Protein AF-A0A930YZI0-F1 (afdb_monomer_lite)

Sequence (355 aa):
MADLTPTARTCATRAIKEAKHRALHPGVEPPRAGAQAAAPLFSGTVHLVRLTFDTPSGPVGVDAADHAVALQFLQLAAPPITAYATQYGPNSIAIDPAVGVDTVTPPGGTTYSDADLAGWVDQYAQAHAIPAGDAVSVLNPPSGVENTDAPASQGVLGYHNVSPGGVMYTFVNAMGSGFTLDDAADVYAFALAHETEEMTVDPQANLSNPEVSDPCSGNCGVSYRDYFDASGNYINSGSAFPPGYPYAFFVSGFVTPAQANACPAPAAACAYPPPGTPGPGPAPPPNPTACLQEIGTGVEEFLAGNTTQGIVDVENGIYCLLDSLGISVARFALHAVKDDLEKLKADLDAELHKV

Foldseek 3Di:
DPPPPCPFQFACLVVVLQVVCCVVPPPDGADQAALAFPDDFAAAEEAEEWEWEQAPVGTDTADPVQSLLVLVLCQLLQVLLCLQLVLRHHFHYHYDSDYHYDYDYAPVRQEHEPLRVLVVQLVSCVVVVPDQRYAYEYEGELDRHAHPHQGVVNSHAWYWAAHPNRHTYIYGYQNDHDDAQARLVVGTQASSLQRVSQCRQVVHSNSSHFSFQQLADHPLSAWKKFFAAPVSATDKIDRDGPDPDDGRHIHTFGFRSVCSSPRNGDPVRRIDGRPPHPHPPLDQQQDLVVLVVLLVVLVVCCVVVVVVSSVVSNVSSVCSNCSSVVHDVVNVVVVVVVVVVVVVVVVVVVVVVVD

Radius of gyration: 23.53 Å; chains: 1; bounding box: 69×42×68 Å

Secondary structure (DSSP, 8-state):
---------B--HHHHHHHHHHHHSTT-PPPP--SS--SPPPEEEEEEEEEEEEETTEEE---HHHHHHHHHHHHHHHHHHHHHHTTTS--EEEE-SS-EEEEE--TTSSEE-HHHHHHHHHHHHHHTTPPBTBEEEEEEPSSS-EETTS-GGGTB-EEEEE-TTS-EEEEEE--SSS--TT-TT-SSHHHHHHHHHHHHH-TT-SSSS--SSTTTBSTTS-B-EEEE-TTS-EEEEESSSS-SS--SEEEEPPPPGGGTT-SSPPGGGTS-PPTTS---SS-PPPPHHHHHHHHHHHHHHHHTT-HHHHHHHHHHHHHHHHHHTT--HHHHHHHHHHHHHHHHHHHHHHHHTT-

pLDDT: mean 86.08, std 15.63, range [30.77, 98.88]

Structure (mmCIF, N/CA/C/O backbone):
data_AF-A0A930YZI0-F1
#
_entry.id   AF-A0A930YZI0-F1
#
loop_
_atom_site.group_PDB
_atom_site.id
_atom_site.type_symbol
_atom_site.label_atom_id
_atom_site.label_alt_id
_atom_site.label_comp_id
_atom_site.label_asym_id
_atom_site.label_entity_id
_atom_site.label_seq_id
_atom_site.pdbx_PDB_ins_code
_atom_site.Cartn_x
_atom_site.Cartn_y
_atom_site.Cartn_z
_atom_site.occupancy
_atom_site.B_iso_or_equiv
_atom_site.auth_seq_id
_atom_site.auth_comp_id
_atom_site.auth_asym_id
_atom_site.auth_atom_id
_atom_site.pdbx_PDB_model_num
ATOM 1 N N . MET A 1 1 ? -21.365 13.946 -5.469 1.00 41.84 1 MET A N 1
ATOM 2 C CA . MET A 1 1 ? -19.932 13.609 -5.503 1.00 41.84 1 MET A CA 1
ATOM 3 C C . MET A 1 1 ? -19.222 14.891 -5.870 1.00 41.84 1 MET A C 1
ATOM 5 O O . MET A 1 1 ? -19.542 15.439 -6.917 1.00 41.84 1 MET A O 1
ATOM 9 N N . ALA A 1 2 ? -18.443 15.463 -4.953 1.00 30.77 2 ALA A N 1
ATOM 10 C CA . ALA A 1 2 ? -17.683 16.664 -5.267 1.00 30.77 2 ALA A CA 1
ATOM 11 C C . ALA A 1 2 ? -16.648 16.290 -6.330 1.00 30.77 2 ALA A C 1
ATOM 13 O O . ALA A 1 2 ? -15.924 15.313 -6.157 1.00 30.77 2 ALA A O 1
ATOM 14 N N . ASP A 1 3 ? -16.655 17.030 -7.432 1.00 32.19 3 ASP A N 1
ATOM 15 C CA . ASP A 1 3 ? -15.629 16.987 -8.465 1.00 32.19 3 ASP A CA 1
ATOM 16 C C . ASP A 1 3 ? -14.344 17.537 -7.836 1.00 32.19 3 ASP A C 1
ATOM 18 O O . ASP A 1 3 ? -14.104 18.746 -7.796 1.00 32.19 3 ASP A O 1
ATOM 22 N N . LEU A 1 4 ? -13.594 16.646 -7.184 1.00 35.69 4 LEU A N 1
ATOM 23 C CA . LEU A 1 4 ? -12.240 16.926 -6.750 1.00 35.69 4 LEU A CA 1
ATOM 24 C C . LEU A 1 4 ? -11.425 17.027 -8.037 1.00 35.69 4 LEU A C 1
ATOM 26 O O . LEU A 1 4 ? -11.000 16.015 -8.592 1.00 35.69 4 LEU A O 1
ATOM 30 N N . THR A 1 5 ? -11.202 18.256 -8.509 1.00 36.16 5 THR A N 1
ATOM 31 C CA . THR A 1 5 ? -10.036 18.566 -9.345 1.00 36.16 5 THR A CA 1
ATOM 32 C C . THR A 1 5 ? -8.851 17.768 -8.805 1.00 36.16 5 THR A C 1
ATOM 34 O O . THR A 1 5 ? -8.684 17.793 -7.583 1.00 36.16 5 THR A O 1
ATOM 37 N N . PRO A 1 6 ? -8.064 17.062 -9.637 1.00 40.72 6 PRO A N 1
ATOM 38 C CA . PRO A 1 6 ? -7.030 16.148 -9.170 1.00 40.72 6 PRO A CA 1
ATOM 39 C C . PRO A 1 6 ? -5.908 16.936 -8.486 1.00 40.72 6 PRO A C 1
ATOM 41 O O . PRO A 1 6 ? -4.865 17.224 -9.065 1.00 40.72 6 PRO A O 1
ATOM 44 N N . THR A 1 7 ? -6.120 17.316 -7.228 1.00 47.03 7 THR A N 1
ATOM 45 C CA . THR A 1 7 ? -5.042 17.470 -6.266 1.00 47.03 7 THR A CA 1
ATOM 46 C C . THR A 1 7 ? -4.302 16.148 -6.281 1.00 47.03 7 THR A C 1
ATOM 48 O O . THR A 1 7 ? -4.937 15.098 -6.154 1.00 47.03 7 THR A O 1
ATOM 51 N N . ALA A 1 8 ? -2.994 16.210 -6.531 1.00 59.75 8 ALA A N 1
ATOM 52 C CA . ALA A 1 8 ? -2.133 15.041 -6.587 1.00 59.75 8 ALA A CA 1
ATOM 53 C C . ALA A 1 8 ? -2.427 14.157 -5.371 1.00 59.75 8 ALA A C 1
ATOM 55 O O . ALA A 1 8 ? -2.264 14.593 -4.234 1.00 59.75 8 ALA A O 1
ATOM 56 N N . ARG A 1 9 ? -2.952 12.954 -5.618 1.00 69.81 9 ARG A N 1
ATOM 57 C CA . ARG A 1 9 ? -3.129 11.953 -4.571 1.00 69.81 9 ARG A CA 1
ATOM 58 C C . ARG A 1 9 ? -1.727 11.492 -4.176 1.00 69.81 9 ARG A C 1
ATOM 60 O O . ARG A 1 9 ? -0.960 11.073 -5.041 1.00 69.81 9 ARG A O 1
ATOM 67 N N . THR A 1 10 ? -1.385 11.619 -2.904 1.00 77.44 10 THR A N 1
ATOM 68 C CA . THR A 1 10 ? -0.035 11.370 -2.382 1.00 77.44 10 THR A CA 1
ATOM 69 C C . THR A 1 10 ? -0.108 10.467 -1.165 1.00 77.44 10 THR A C 1
ATOM 71 O O . THR A 1 10 ? -1.011 10.601 -0.341 1.00 77.44 10 THR A O 1
ATOM 74 N N . CYS A 1 11 ? 0.853 9.571 -1.018 1.00 78.88 11 CYS A N 1
ATOM 75 C CA . CYS A 1 11 ? 1.043 8.805 0.206 1.00 78.88 11 CYS A CA 1
ATOM 76 C C . CYS A 1 11 ? 1.885 9.637 1.180 1.00 78.88 11 CYS A C 1
ATOM 78 O O . CYS A 1 11 ? 2.929 10.156 0.820 1.00 78.88 11 CYS A O 1
ATOM 80 N N . ALA A 1 12 ? 1.455 9.856 2.418 1.00 77.81 12 ALA A N 1
ATOM 81 C CA . ALA A 1 12 ? 2.115 10.838 3.287 1.00 77.81 12 ALA A CA 1
ATOM 82 C C . ALA A 1 12 ? 3.361 10.304 4.007 1.00 77.81 12 ALA A C 1
ATOM 84 O O . ALA A 1 12 ? 3.973 11.065 4.761 1.00 77.81 12 ALA A O 1
ATOM 85 N N . THR A 1 13 ? 3.758 9.047 3.780 1.00 73.69 13 THR A N 1
ATOM 86 C CA . THR A 1 13 ? 4.864 8.383 4.485 1.00 73.69 13 THR A CA 1
ATOM 87 C C . THR A 1 13 ? 6.093 9.269 4.598 1.00 73.69 13 THR A C 1
ATOM 89 O O . THR A 1 13 ? 6.498 9.621 5.708 1.00 73.69 13 THR A O 1
ATOM 92 N N . ARG A 1 14 ? 6.658 9.707 3.472 1.00 73.19 14 ARG A N 1
ATOM 93 C CA . ARG A 1 14 ? 7.866 10.528 3.482 1.00 73.19 14 ARG A CA 1
ATOM 94 C C . ARG A 1 14 ? 7.684 11.830 4.262 1.00 73.19 14 ARG A C 1
ATOM 96 O O . ARG A 1 14 ? 8.535 12.187 5.075 1.00 73.19 14 ARG A O 1
ATOM 103 N N . ALA A 1 15 ? 6.572 12.536 4.058 1.00 74.62 15 ALA A N 1
ATOM 104 C CA . ALA A 1 15 ? 6.300 13.794 4.752 1.00 74.62 15 ALA A CA 1
ATOM 105 C C . ALA A 1 15 ? 6.193 13.597 6.277 1.00 74.62 15 ALA A C 1
ATOM 107 O O . ALA A 1 15 ? 6.772 14.377 7.041 1.00 74.62 15 ALA A O 1
ATOM 108 N N . ILE A 1 16 ? 5.516 12.529 6.713 1.00 73.25 16 ILE A N 1
ATOM 109 C CA . ILE A 1 16 ? 5.373 12.144 8.123 1.00 73.25 16 ILE A CA 1
ATOM 110 C C . ILE A 1 16 ? 6.736 11.759 8.712 1.00 73.25 16 ILE A C 1
ATOM 112 O O . ILE A 1 16 ? 7.124 12.284 9.761 1.00 73.25 16 ILE A O 1
ATOM 116 N N . LYS A 1 17 ? 7.512 10.915 8.020 1.00 72.38 17 LYS A N 1
ATOM 117 C CA . LYS A 1 17 ? 8.868 10.507 8.424 1.00 72.38 17 LYS A CA 1
ATOM 118 C C . LYS A 1 17 ? 9.794 11.705 8.585 1.00 72.38 17 LYS A C 1
ATOM 120 O O . LYS A 1 17 ? 10.465 11.844 9.609 1.00 72.38 17 LYS A O 1
ATOM 125 N N . GLU A 1 18 ? 9.806 12.612 7.614 1.00 77.88 18 GLU A N 1
ATOM 126 C CA . GLU A 1 18 ? 10.627 13.815 7.673 1.00 77.88 18 GLU A CA 1
ATOM 127 C C . GLU A 1 18 ? 10.190 14.759 8.808 1.00 77.88 18 GLU A C 1
ATOM 129 O O . GLU A 1 18 ? 11.040 15.342 9.486 1.00 77.88 18 GLU A O 1
ATOM 134 N N . ALA A 1 19 ? 8.883 14.916 9.051 1.00 75.81 19 ALA A N 1
ATOM 135 C CA . ALA A 1 19 ? 8.370 15.698 10.177 1.00 75.81 19 ALA A CA 1
ATOM 136 C C . ALA A 1 19 ? 8.796 15.095 11.527 1.00 75.81 19 ALA A C 1
ATOM 138 O O . ALA A 1 19 ? 9.298 15.823 12.389 1.00 75.81 19 ALA A O 1
ATOM 139 N N . LYS A 1 20 ? 8.690 13.768 11.682 1.00 69.94 20 LYS A N 1
ATOM 140 C CA . LYS A 1 20 ? 9.139 13.024 12.870 1.00 69.94 20 LYS A CA 1
ATOM 141 C C . LYS A 1 20 ? 10.650 13.147 13.075 1.00 69.94 20 LYS A C 1
ATOM 143 O O . LYS A 1 20 ? 11.087 13.455 14.183 1.00 69.94 20 LYS A O 1
ATOM 148 N N . HIS A 1 21 ? 11.448 13.000 12.016 1.00 68.88 21 HIS A N 1
ATOM 149 C CA . HIS A 1 21 ? 12.898 13.202 12.072 1.00 68.88 21 HIS A CA 1
ATOM 150 C C . HIS A 1 21 ? 13.248 14.623 12.523 1.00 68.88 21 HIS A C 1
ATOM 152 O O . HIS A 1 21 ? 14.041 14.797 13.444 1.00 68.88 21 HIS A O 1
ATOM 158 N N . ARG A 1 22 ? 12.626 15.650 11.928 1.00 78.69 22 ARG A N 1
ATOM 159 C CA . ARG A 1 22 ? 12.850 17.055 12.309 1.00 78.69 22 ARG A CA 1
ATOM 160 C C . ARG A 1 22 ? 12.456 17.337 13.762 1.00 78.69 22 ARG A C 1
ATOM 162 O O . ARG A 1 22 ? 13.123 18.136 14.416 1.00 78.69 22 ARG A O 1
ATOM 169 N N . ALA A 1 23 ? 11.414 16.683 14.274 1.00 71.50 23 ALA A N 1
ATOM 170 C CA . ALA A 1 23 ? 11.003 16.801 15.672 1.00 71.50 23 ALA A CA 1
ATOM 171 C C . ALA A 1 23 ? 12.005 16.145 16.642 1.00 71.50 23 ALA A C 1
ATOM 173 O O . ALA A 1 23 ? 12.308 16.721 17.687 1.00 71.50 23 ALA A O 1
ATOM 174 N N . LEU A 1 24 ? 12.542 14.969 16.297 1.00 66.38 24 LEU A N 1
ATOM 175 C CA . LEU A 1 24 ? 13.521 14.236 17.114 1.00 66.38 24 LEU A CA 1
ATOM 176 C C . LEU A 1 24 ? 14.941 14.814 17.020 1.00 66.38 24 LEU A C 1
ATOM 178 O O . LEU A 1 24 ? 15.703 14.755 17.988 1.00 66.38 24 LEU A O 1
ATOM 182 N N . HIS A 1 25 ? 15.293 15.398 15.874 1.00 67.81 25 HIS A N 1
ATOM 183 C CA . HIS A 1 25 ? 16.616 15.944 15.578 1.00 67.81 25 HIS A CA 1
ATOM 184 C C . HIS A 1 25 ? 16.523 17.379 15.026 1.00 67.81 25 HIS A C 1
ATOM 186 O O . HIS A 1 25 ? 16.769 17.611 13.837 1.00 67.81 25 HIS A O 1
ATOM 192 N N . PRO A 1 26 ? 16.193 18.375 15.872 1.00 71.62 26 PRO A N 1
ATOM 193 C CA . PRO A 1 26 ? 16.066 19.759 15.429 1.00 71.62 26 PRO A CA 1
ATOM 194 C C . PRO A 1 26 ? 17.354 20.273 14.773 1.00 71.62 26 PRO A C 1
ATOM 196 O O . PRO A 1 26 ? 18.431 20.221 15.366 1.00 71.62 26 PRO A O 1
ATOM 199 N N . GLY A 1 27 ? 17.236 20.796 13.551 1.00 70.06 27 GLY A N 1
ATOM 200 C CA . GLY A 1 27 ? 18.367 21.329 12.783 1.00 70.06 27 GLY A CA 1
ATOM 201 C C . GLY A 1 27 ? 19.203 20.281 12.039 1.00 70.06 27 GLY A C 1
ATOM 202 O O . GLY A 1 27 ? 20.209 20.647 11.434 1.00 70.06 27 GLY A O 1
ATOM 203 N N . VAL A 1 28 ? 18.798 19.007 12.056 1.00 60.97 28 VAL A N 1
ATOM 204 C CA . VAL A 1 28 ? 19.398 17.943 11.242 1.00 60.97 28 VAL A CA 1
ATOM 205 C C . VAL A 1 28 ? 18.462 17.630 10.076 1.00 60.97 28 VAL A C 1
ATOM 207 O O . VAL A 1 28 ? 17.294 17.292 10.278 1.00 60.97 28 VAL A O 1
ATOM 210 N N . GLU A 1 29 ? 18.973 17.750 8.851 1.00 65.69 29 GLU A N 1
ATOM 211 C CA . GLU A 1 29 ? 18.248 17.330 7.647 1.00 65.69 29 GLU A CA 1
ATOM 212 C C . GLU A 1 29 ? 17.953 15.822 7.704 1.00 65.69 29 GLU A C 1
ATOM 214 O O . GLU A 1 29 ? 18.843 15.056 8.090 1.00 65.69 29 GLU A O 1
ATOM 219 N N . PRO A 1 30 ? 16.739 15.376 7.329 1.00 55.28 30 PRO A N 1
ATOM 220 C CA . PRO A 1 30 ? 16.438 13.956 7.206 1.00 55.28 30 PRO A CA 1
ATOM 221 C C . PRO A 1 30 ? 17.449 13.252 6.290 1.00 55.28 30 PRO A C 1
ATOM 223 O O . PRO A 1 30 ? 17.870 13.833 5.279 1.00 55.28 30 PRO A O 1
ATOM 226 N N . PRO A 1 31 ? 17.847 12.006 6.604 1.00 57.38 31 PRO A N 1
ATOM 227 C CA . PRO A 1 31 ? 18.633 11.206 5.684 1.00 57.38 31 PRO A CA 1
ATOM 228 C C . PRO A 1 31 ? 17.908 11.150 4.342 1.00 57.38 31 PRO A C 1
ATOM 230 O O . PRO A 1 31 ? 16.706 10.891 4.280 1.00 57.38 31 PRO A O 1
ATOM 233 N N . ARG A 1 32 ? 18.633 11.396 3.251 1.00 60.69 32 ARG A N 1
ATOM 234 C CA . ARG A 1 32 ? 18.112 11.035 1.936 1.00 60.69 32 ARG A CA 1
ATOM 235 C C . ARG A 1 32 ? 18.234 9.526 1.818 1.00 60.69 32 ARG A C 1
ATOM 237 O O . ARG A 1 32 ? 19.349 9.015 1.924 1.00 60.69 32 ARG A O 1
ATOM 244 N N . ALA A 1 33 ? 17.107 8.864 1.583 1.00 60.56 33 ALA A N 1
ATOM 245 C CA . ALA A 1 33 ? 17.056 7.483 1.131 1.00 60.56 33 ALA A CA 1
ATOM 246 C C . ALA A 1 33 ? 18.178 7.228 0.105 1.00 60.56 33 ALA A C 1
ATOM 248 O O . ALA A 1 33 ? 18.305 7.938 -0.899 1.00 60.56 33 ALA A O 1
ATOM 249 N N . GLY A 1 34 ? 19.057 6.273 0.413 1.00 60.44 34 GLY A N 1
ATOM 250 C CA . GLY A 1 34 ? 20.124 5.867 -0.496 1.00 60.44 34 GLY A CA 1
ATOM 251 C C . GLY A 1 34 ? 19.565 5.144 -1.724 1.00 60.44 34 GLY A C 1
ATOM 252 O O . GLY A 1 34 ? 18.380 4.863 -1.815 1.00 60.44 34 GLY A O 1
ATOM 253 N N . ALA A 1 35 ? 20.430 4.781 -2.670 1.00 66.62 35 ALA A N 1
ATOM 254 C CA . ALA A 1 35 ? 20.055 3.871 -3.763 1.00 66.62 35 ALA A CA 1
ATOM 255 C C . ALA A 1 35 ? 19.990 2.391 -3.313 1.00 66.62 35 ALA A C 1
ATOM 257 O O . ALA A 1 35 ? 19.658 1.503 -4.091 1.00 66.62 35 ALA A O 1
ATOM 258 N N . GLN A 1 36 ? 20.382 2.107 -2.069 1.00 78.00 36 GLN A N 1
ATOM 259 C CA . GLN A 1 36 ? 20.511 0.766 -1.507 1.00 78.00 36 GLN A CA 1
ATOM 260 C C . GLN A 1 36 ? 19.958 0.757 -0.085 1.00 78.00 36 GLN A C 1
ATOM 262 O O . GLN A 1 36 ? 20.076 1.756 0.626 1.00 78.00 36 GLN A O 1
ATOM 267 N N . ALA A 1 37 ? 19.392 -0.377 0.325 1.00 86.12 37 ALA A N 1
ATOM 268 C CA . ALA A 1 37 ? 18.999 -0.597 1.708 1.00 86.12 37 ALA A CA 1
ATOM 269 C C . ALA A 1 37 ? 20.238 -0.709 2.612 1.00 86.12 37 ALA A C 1
ATOM 271 O O . ALA A 1 37 ? 21.203 -1.403 2.286 1.00 86.12 37 ALA A O 1
ATOM 272 N N . ALA A 1 38 ? 20.205 -0.016 3.748 1.00 86.81 38 ALA A N 1
ATOM 273 C CA . ALA A 1 38 ? 21.233 -0.054 4.786 1.00 86.81 38 ALA A CA 1
ATOM 274 C C . ALA A 1 38 ? 20.783 -0.820 6.045 1.00 86.81 38 ALA A C 1
ATOM 276 O O . ALA A 1 38 ? 21.624 -1.223 6.850 1.00 86.81 38 ALA A O 1
ATOM 277 N N . ALA A 1 39 ? 19.478 -1.035 6.214 1.00 89.69 39 ALA A N 1
ATOM 278 C CA . ALA A 1 39 ? 18.857 -1.781 7.301 1.00 89.69 39 ALA A CA 1
ATOM 279 C C . ALA A 1 39 ? 18.123 -3.031 6.773 1.00 89.69 39 ALA A C 1
ATOM 281 O O . ALA A 1 39 ? 17.814 -3.103 5.581 1.00 89.69 39 ALA A O 1
ATOM 282 N N . PRO A 1 40 ? 17.834 -4.030 7.632 1.00 94.44 40 PRO A N 1
ATOM 283 C CA . PRO A 1 40 ? 17.041 -5.193 7.240 1.00 94.44 40 PRO A CA 1
ATOM 284 C C . PRO A 1 40 ? 15.671 -4.805 6.669 1.00 94.44 40 PRO A C 1
ATOM 286 O O . PRO A 1 40 ? 14.995 -3.935 7.217 1.00 94.44 40 PRO A O 1
ATOM 289 N N . LEU A 1 41 ? 15.274 -5.485 5.593 1.00 96.31 41 LEU A N 1
ATOM 290 C CA . LEU A 1 41 ? 13.934 -5.396 5.016 1.00 96.31 41 LEU A CA 1
ATOM 291 C C . LEU A 1 41 ? 12.935 -6.227 5.830 1.00 96.31 41 LEU A C 1
ATOM 293 O O . LEU A 1 41 ? 13.318 -7.038 6.681 1.00 96.31 41 LEU A O 1
ATOM 297 N N . PHE A 1 42 ? 11.646 -6.043 5.554 1.00 98.31 42 PHE A N 1
ATOM 298 C CA . PHE A 1 42 ? 10.580 -6.786 6.212 1.00 98.31 42 PHE A CA 1
ATOM 299 C C . PHE A 1 42 ? 10.683 -8.294 5.937 1.00 98.31 42 PHE A C 1
ATOM 301 O O . PHE A 1 42 ? 10.979 -8.747 4.829 1.00 98.31 42 PHE A O 1
ATOM 308 N N . SER A 1 43 ? 10.451 -9.096 6.972 1.00 98.25 43 SER A N 1
ATOM 309 C CA . SER A 1 43 ? 10.391 -10.557 6.891 1.00 98.25 43 SER A CA 1
ATOM 310 C C . SER A 1 43 ? 9.424 -11.068 7.950 1.00 98.25 43 SER A C 1
ATOM 312 O O . SER A 1 43 ? 9.835 -11.372 9.069 1.00 98.25 43 SER A O 1
ATOM 314 N N . GLY A 1 44 ? 8.143 -11.133 7.600 1.00 98.31 44 GLY A N 1
ATOM 315 C CA . GLY A 1 44 ? 7.079 -11.452 8.547 1.00 98.31 44 GLY A CA 1
ATOM 316 C C . GLY A 1 44 ? 5.718 -11.632 7.885 1.00 98.31 44 GLY A C 1
ATOM 317 O O . GLY A 1 44 ? 5.606 -11.755 6.660 1.00 98.31 44 GLY A O 1
ATOM 318 N N . THR A 1 45 ? 4.682 -11.658 8.716 1.00 98.81 45 THR A N 1
ATOM 319 C CA . THR A 1 45 ? 3.282 -11.743 8.294 1.00 98.81 45 THR A CA 1
ATOM 320 C C . THR A 1 45 ? 2.606 -10.383 8.424 1.00 98.81 45 THR A C 1
ATOM 322 O O . THR A 1 45 ? 2.762 -9.700 9.434 1.00 98.81 45 THR A O 1
ATOM 325 N N . VAL A 1 46 ? 1.837 -9.987 7.414 1.00 98.81 46 VAL A N 1
ATOM 326 C CA . VAL A 1 46 ? 0.951 -8.822 7.461 1.00 98.81 46 VAL A CA 1
ATOM 327 C C . VAL A 1 46 ? -0.444 -9.278 7.874 1.00 98.81 46 VAL A C 1
ATOM 329 O O . VAL A 1 46 ? -1.047 -10.140 7.230 1.00 98.81 46 VAL A O 1
ATOM 332 N N . HIS A 1 47 ? -0.958 -8.673 8.938 1.00 98.75 47 HIS A N 1
ATOM 333 C CA . HIS A 1 47 ? -2.280 -8.916 9.506 1.00 98.75 47 HIS A CA 1
ATOM 334 C C . HIS A 1 47 ? -3.219 -7.791 9.085 1.00 98.75 47 HIS A C 1
ATOM 336 O O . HIS A 1 47 ? -3.091 -6.669 9.575 1.00 98.75 47 HIS A O 1
ATOM 342 N N . LEU A 1 48 ? -4.160 -8.064 8.178 1.00 98.69 48 LEU A N 1
ATOM 343 C CA . LEU A 1 48 ? -5.179 -7.079 7.812 1.00 98.69 48 LEU A CA 1
ATOM 344 C C . LEU A 1 48 ? -6.223 -6.985 8.930 1.00 98.69 48 LEU A C 1
ATOM 346 O O . LEU A 1 48 ? -6.844 -7.986 9.293 1.00 98.69 48 LEU A O 1
ATOM 350 N N . VAL A 1 49 ? -6.439 -5.784 9.458 1.00 98.38 49 VAL A N 1
ATOM 351 C CA . VAL A 1 49 ? -7.325 -5.536 10.597 1.00 98.38 49 VAL A CA 1
ATOM 352 C C . VAL A 1 49 ? -8.435 -4.571 10.210 1.00 98.38 49 VAL A C 1
ATOM 354 O O . VAL A 1 49 ? -8.199 -3.434 9.804 1.00 98.38 49 VAL A O 1
ATOM 357 N N . ARG A 1 50 ? -9.673 -5.015 10.426 1.00 97.94 50 ARG A N 1
ATOM 358 C CA . ARG A 1 50 ? -10.867 -4.181 10.355 1.00 97.94 50 ARG A CA 1
ATOM 359 C C . ARG A 1 50 ? -11.127 -3.522 11.700 1.00 97.94 50 ARG A C 1
ATOM 361 O O . ARG A 1 50 ? -11.681 -4.148 12.607 1.00 97.94 50 ARG A O 1
ATOM 368 N N . LEU A 1 51 ? -10.818 -2.234 11.788 1.00 98.12 51 LEU A N 1
ATOM 369 C CA . LEU A 1 51 ? -11.252 -1.399 12.903 1.00 98.12 51 LEU A CA 1
ATOM 370 C C . LEU A 1 51 ? -12.690 -0.918 12.681 1.00 98.12 51 LEU A C 1
ATOM 372 O O . LEU A 1 51 ? -13.032 -0.370 11.633 1.00 98.12 51 LEU A O 1
ATOM 376 N N . THR A 1 52 ? -13.536 -1.132 13.685 1.00 98.25 52 THR A N 1
ATOM 377 C CA . THR A 1 52 ? -14.860 -0.510 13.785 1.00 98.25 52 THR A CA 1
ATOM 378 C C . THR A 1 52 ? -14.765 0.662 14.753 1.00 98.25 52 THR A C 1
ATOM 380 O O . THR A 1 52 ? -14.449 0.483 15.924 1.00 98.25 52 THR A O 1
ATOM 383 N N . PHE A 1 53 ? -15.031 1.867 14.276 1.00 98.50 53 PHE A N 1
ATOM 384 C CA . PHE A 1 53 ? -14.977 3.086 15.067 1.00 98.50 53 PHE A CA 1
ATOM 385 C C . PHE A 1 53 ? -16.336 3.344 15.716 1.00 98.50 53 PHE A C 1
ATOM 387 O O . PHE A 1 53 ? -17.320 3.588 15.017 1.00 98.50 53 PHE A O 1
ATOM 394 N N . ASP A 1 54 ? -16.405 3.303 17.043 1.00 98.19 54 ASP A N 1
ATOM 395 C CA . ASP A 1 54 ? -17.604 3.656 17.800 1.00 98.19 54 ASP A CA 1
ATOM 396 C C . ASP A 1 54 ? -17.726 5.183 17.897 1.00 98.19 54 ASP A C 1
ATOM 398 O O . ASP A 1 54 ? -17.032 5.832 18.684 1.00 98.19 54 ASP A O 1
ATOM 402 N N . THR A 1 55 ? -18.567 5.768 17.039 1.00 98.19 55 THR A N 1
ATOM 403 C CA . THR A 1 55 ? -18.790 7.221 16.978 1.00 98.19 55 THR A CA 1
ATOM 404 C C . THR A 1 55 ? -20.104 7.606 17.666 1.00 98.19 55 THR A C 1
ATOM 406 O O . THR A 1 55 ? -21.011 6.779 17.781 1.00 98.19 55 THR A O 1
ATOM 409 N N . PRO A 1 56 ? -20.311 8.889 18.026 1.00 97.44 56 PRO A N 1
ATOM 410 C CA . PRO A 1 56 ? -21.594 9.355 18.565 1.00 97.44 56 PRO A CA 1
ATOM 411 C C . PRO A 1 56 ? -22.806 9.092 17.655 1.00 97.44 56 PRO A C 1
ATOM 413 O O . PRO A 1 56 ? -23.938 9.052 18.134 1.00 97.44 56 PRO A O 1
ATOM 416 N N . SER A 1 57 ? -22.581 8.939 16.345 1.00 96.44 57 SER A N 1
ATOM 417 C CA . SER A 1 57 ? -23.625 8.645 15.354 1.00 96.44 57 SER A CA 1
ATOM 418 C C . SER A 1 57 ? -23.853 7.150 15.107 1.00 96.44 57 SER A C 1
ATOM 420 O O . SER A 1 57 ? -24.770 6.788 14.370 1.00 96.44 57 SER A O 1
ATOM 422 N N . GLY A 1 58 ? -23.056 6.290 15.744 1.00 97.56 58 GLY A N 1
ATOM 423 C CA . GLY A 1 58 ? -23.047 4.844 15.559 1.00 97.56 58 GLY A CA 1
ATOM 424 C C . GLY A 1 58 ? -21.699 4.317 15.050 1.00 97.56 58 GLY A C 1
ATOM 425 O O . GLY A 1 58 ? -20.789 5.099 14.758 1.00 97.56 58 GLY A O 1
ATOM 426 N N . PRO A 1 59 ? -21.556 2.988 14.946 1.00 97.75 59 PRO A N 1
ATOM 427 C CA . PRO A 1 59 ? -20.330 2.362 14.476 1.00 97.75 59 PRO A CA 1
ATOM 428 C C . PRO A 1 59 ? -20.087 2.650 12.990 1.00 97.75 59 PRO A C 1
ATOM 430 O O . PRO A 1 59 ? -21.001 2.544 12.171 1.00 97.75 59 PRO A O 1
ATOM 433 N N . VAL A 1 60 ? -18.845 2.979 12.645 1.00 98.06 60 VAL A N 1
ATOM 434 C CA . VAL A 1 60 ? -18.383 3.256 11.276 1.00 98.06 60 VAL A CA 1
ATOM 435 C C . VAL A 1 60 ? -17.146 2.399 10.995 1.00 98.06 60 VAL A C 1
ATOM 437 O O . VAL A 1 60 ? -16.319 2.199 11.875 1.00 98.06 60 VAL A O 1
ATOM 440 N N . GLY A 1 61 ? -16.991 1.879 9.783 1.00 97.69 61 GLY A N 1
ATOM 441 C CA . GLY A 1 61 ? -15.821 1.098 9.373 1.00 97.69 61 GLY A CA 1
ATOM 442 C C . GLY A 1 61 ? -15.916 0.720 7.899 1.00 97.69 61 GLY A C 1
ATOM 443 O O . GLY A 1 61 ? -16.972 0.888 7.292 1.00 97.69 61 GLY A O 1
ATOM 444 N N . VAL A 1 62 ? -14.823 0.234 7.307 1.00 98.06 62 VAL A N 1
ATOM 445 C CA . VAL A 1 62 ? -14.882 -0.352 5.956 1.00 98.06 62 VAL A CA 1
ATOM 446 C C . VAL A 1 62 ? -15.632 -1.679 6.039 1.00 98.06 62 VAL A C 1
ATOM 448 O O . VAL A 1 62 ? -15.374 -2.495 6.933 1.00 98.06 62 VAL A O 1
ATOM 451 N N . ASP A 1 63 ? -16.545 -1.905 5.098 1.00 97.50 63 ASP A N 1
ATOM 452 C CA . ASP A 1 63 ? -17.419 -3.072 5.093 1.00 97.50 63 ASP A CA 1
ATOM 453 C C . ASP A 1 63 ? -16.643 -4.396 5.096 1.00 97.50 63 ASP A C 1
ATOM 455 O O . ASP A 1 63 ? -15.526 -4.525 4.590 1.00 97.50 63 ASP A O 1
ATOM 459 N N . ALA A 1 64 ? -17.268 -5.430 5.664 1.00 97.56 64 ALA A N 1
ATOM 460 C CA . ALA A 1 64 ? -16.677 -6.764 5.742 1.00 97.56 64 ALA A CA 1
ATOM 461 C C . ALA A 1 64 ? -16.368 -7.363 4.358 1.00 97.56 64 ALA A C 1
ATOM 463 O O . ALA A 1 64 ? -15.383 -8.083 4.213 1.00 97.56 64 ALA A O 1
ATOM 464 N N . ALA A 1 65 ? -17.215 -7.076 3.364 1.00 98.19 65 ALA A N 1
ATOM 465 C CA . ALA A 1 65 ? -17.025 -7.537 1.992 1.00 98.19 65 ALA A CA 1
ATOM 466 C C . ALA A 1 65 ? -15.797 -6.880 1.346 1.00 98.19 65 ALA A C 1
ATOM 468 O O . ALA A 1 65 ? -14.966 -7.581 0.777 1.00 98.19 65 ALA A O 1
ATOM 469 N N . ASP A 1 66 ? -15.642 -5.568 1.522 1.00 98.62 66 ASP A N 1
ATOM 470 C CA . ASP A 1 66 ? -14.502 -4.811 1.001 1.00 98.62 66 ASP A CA 1
ATOM 471 C C . ASP A 1 66 ? -13.187 -5.270 1.652 1.00 98.62 66 ASP A C 1
ATOM 473 O O . ASP A 1 66 ? -12.206 -5.533 0.960 1.00 98.62 66 ASP A O 1
ATOM 477 N N . HIS A 1 67 ? -13.184 -5.517 2.966 1.00 98.25 67 HIS A N 1
ATOM 478 C CA . HIS A 1 67 ? -12.037 -6.124 3.653 1.00 98.25 67 HIS A CA 1
ATOM 479 C C . HIS A 1 67 ? -11.665 -7.514 3.115 1.00 98.25 67 HIS A C 1
ATOM 481 O O . HIS A 1 67 ? -10.484 -7.841 3.018 1.00 98.25 67 HIS A O 1
ATOM 487 N N . ALA A 1 68 ? -12.649 -8.342 2.753 1.00 98.38 68 ALA A N 1
ATOM 488 C CA . ALA A 1 68 ? -12.382 -9.657 2.171 1.00 98.38 68 ALA A CA 1
ATOM 489 C C . ALA A 1 68 ? -11.745 -9.559 0.775 1.00 98.38 68 ALA A C 1
ATOM 491 O O . ALA A 1 68 ? -10.957 -10.431 0.401 1.00 98.38 68 ALA A O 1
ATOM 492 N N . VAL A 1 69 ? -12.065 -8.511 0.011 1.00 98.81 69 VAL A N 1
ATOM 493 C CA . VAL A 1 69 ? -11.418 -8.219 -1.276 1.00 98.81 69 VAL A CA 1
ATOM 494 C C . VAL A 1 69 ? -10.010 -7.668 -1.058 1.00 98.81 69 VAL A C 1
ATOM 496 O O . VAL A 1 69 ? -9.078 -8.150 -1.694 1.00 98.81 69 VAL A O 1
ATOM 499 N N . ALA A 1 70 ? -9.820 -6.746 -0.112 1.00 98.75 70 ALA A N 1
ATOM 500 C CA . ALA A 1 70 ? -8.498 -6.225 0.238 1.00 98.75 70 ALA A CA 1
ATOM 501 C C . ALA A 1 70 ? -7.538 -7.327 0.720 1.00 98.75 70 ALA A C 1
ATOM 503 O O . ALA A 1 70 ? -6.367 -7.337 0.346 1.00 98.75 70 ALA A O 1
ATOM 504 N N . LEU A 1 71 ? -8.040 -8.305 1.481 1.00 98.75 71 LEU A N 1
ATOM 505 C CA . LEU A 1 71 ? -7.268 -9.481 1.876 1.00 98.75 71 LEU A CA 1
ATOM 506 C C . LEU A 1 71 ? -6.835 -10.323 0.664 1.00 98.75 71 LEU A C 1
ATOM 508 O O . LEU A 1 71 ? -5.662 -10.671 0.543 1.00 98.75 71 LEU A O 1
ATOM 512 N N . GLN A 1 72 ? -7.766 -10.645 -0.240 1.00 98.69 72 GLN A N 1
ATOM 513 C CA . GLN A 1 72 ? -7.454 -11.399 -1.463 1.00 98.69 72 GLN A CA 1
ATOM 514 C C . GLN A 1 72 ? -6.456 -10.650 -2.350 1.00 98.69 72 GLN A C 1
ATOM 516 O O . GLN A 1 72 ? -5.548 -11.255 -2.915 1.00 98.69 72 GLN A O 1
ATOM 521 N N . PHE A 1 73 ? -6.595 -9.329 -2.436 1.00 98.88 73 PHE A N 1
ATOM 522 C CA . PHE A 1 73 ? -5.650 -8.471 -3.129 1.00 98.88 73 PHE A CA 1
ATOM 523 C C . PHE A 1 73 ? -4.244 -8.576 -2.532 1.00 98.88 73 PHE A C 1
ATOM 525 O O . PHE A 1 73 ? -3.307 -8.868 -3.267 1.00 98.88 73 PHE A O 1
ATOM 532 N N . LEU A 1 74 ? -4.087 -8.427 -1.212 1.00 98.75 74 LEU A N 1
ATOM 533 C CA . LEU A 1 74 ? -2.781 -8.559 -0.554 1.00 98.75 74 LEU A CA 1
ATOM 534 C C . LEU A 1 74 ? -2.153 -9.938 -0.789 1.00 98.75 74 LEU A C 1
ATOM 536 O O . LEU A 1 74 ? -0.948 -10.034 -1.001 1.00 98.75 74 LEU A O 1
ATOM 540 N N . GLN A 1 75 ? -2.954 -11.006 -0.802 1.00 98.62 75 GLN A N 1
ATOM 541 C CA . GLN A 1 75 ? -2.473 -12.359 -1.106 1.00 98.62 75 GLN A CA 1
ATOM 542 C C . GLN A 1 75 ? -1.918 -12.482 -2.535 1.00 98.62 75 GLN A C 1
ATOM 544 O O . GLN A 1 75 ? -0.936 -13.194 -2.743 1.00 98.62 75 GLN A O 1
ATOM 549 N N . LEU A 1 76 ? -2.520 -11.787 -3.506 1.00 98.38 76 LEU A N 1
ATOM 550 C CA . LEU A 1 76 ? -2.040 -11.725 -4.891 1.00 98.38 76 LEU A CA 1
ATOM 551 C C . LEU A 1 76 ? -0.837 -10.784 -5.056 1.00 98.38 76 LEU A C 1
ATOM 553 O O . LEU A 1 76 ? 0.075 -11.090 -5.822 1.00 98.38 76 LEU A O 1
ATOM 557 N N . ALA A 1 77 ? -0.820 -9.666 -4.328 1.00 98.56 77 ALA A N 1
ATOM 558 C CA . ALA A 1 77 ? 0.206 -8.629 -4.406 1.00 98.56 77 ALA A CA 1
ATOM 559 C C . ALA A 1 77 ? 1.500 -8.986 -3.652 1.00 98.56 77 ALA A C 1
ATOM 561 O O . ALA A 1 77 ? 2.587 -8.598 -4.076 1.00 98.56 77 ALA A O 1
ATOM 562 N N . ALA A 1 78 ? 1.427 -9.755 -2.562 1.00 98.62 78 ALA A N 1
ATOM 563 C CA . ALA A 1 78 ? 2.598 -10.080 -1.747 1.00 98.62 78 ALA A CA 1
ATOM 564 C C . ALA A 1 78 ? 3.730 -10.786 -2.528 1.00 98.62 78 ALA A C 1
ATOM 566 O O . ALA A 1 78 ? 4.887 -10.386 -2.357 1.00 98.62 78 ALA A O 1
ATOM 567 N N . PRO A 1 79 ? 3.467 -11.780 -3.406 1.00 98.06 79 PRO A N 1
ATOM 568 C CA . PRO A 1 79 ? 4.517 -12.393 -4.219 1.00 98.06 79 PRO A CA 1
ATOM 569 C C . PRO A 1 79 ? 5.274 -11.418 -5.145 1.00 98.06 79 PRO A C 1
ATOM 571 O O . PRO A 1 79 ? 6.505 -11.392 -5.049 1.00 98.06 79 PRO A O 1
ATOM 574 N N . PRO A 1 80 ? 4.629 -10.605 -6.014 1.00 98.19 80 PRO A N 1
ATOM 575 C CA . PRO A 1 80 ? 5.363 -9.652 -6.846 1.00 98.19 80 PRO A CA 1
ATOM 576 C C . PRO A 1 80 ? 6.064 -8.556 -6.033 1.00 98.19 80 PRO A C 1
ATOM 578 O O . PRO A 1 80 ? 7.207 -8.235 -6.355 1.00 98.19 80 PRO A O 1
ATOM 581 N N . ILE A 1 81 ? 5.465 -8.050 -4.946 1.00 98.62 81 ILE A N 1
ATOM 582 C CA . ILE A 1 81 ? 6.128 -7.080 -4.052 1.00 98.62 81 ILE A CA 1
ATOM 583 C C . ILE A 1 81 ? 7.407 -7.687 -3.460 1.00 98.62 81 ILE A C 1
ATOM 585 O O . ILE A 1 81 ? 8.478 -7.086 -3.544 1.00 98.62 81 ILE A O 1
ATOM 589 N N . THR A 1 82 ? 7.326 -8.915 -2.933 1.00 98.19 82 THR A N 1
ATOM 590 C CA . THR A 1 82 ? 8.489 -9.653 -2.407 1.00 98.19 82 THR A CA 1
ATOM 591 C C . THR A 1 82 ? 9.573 -9.780 -3.480 1.00 98.19 82 THR A C 1
ATOM 593 O O . THR A 1 82 ? 10.751 -9.523 -3.214 1.00 98.19 82 THR A O 1
ATOM 596 N N . ALA A 1 83 ? 9.181 -10.141 -4.708 1.00 97.31 83 ALA A N 1
ATOM 597 C CA . ALA A 1 83 ? 10.088 -10.299 -5.840 1.00 97.31 83 ALA A CA 1
ATOM 598 C C . ALA A 1 83 ? 10.808 -8.988 -6.194 1.00 97.31 83 ALA A C 1
ATOM 600 O O . ALA A 1 83 ? 12.038 -8.996 -6.288 1.00 97.31 83 ALA A O 1
ATOM 601 N N . TYR A 1 84 ? 10.100 -7.862 -6.325 1.00 97.56 84 TYR A N 1
ATOM 602 C CA . TYR A 1 84 ? 10.729 -6.555 -6.551 1.00 97.56 84 TYR A CA 1
ATOM 603 C C . TYR A 1 84 ? 11.669 -6.162 -5.407 1.00 97.56 84 TYR A C 1
ATOM 605 O O . TYR A 1 84 ? 12.814 -5.774 -5.665 1.00 97.56 84 TYR A O 1
ATOM 613 N N . ALA A 1 85 ? 11.236 -6.344 -4.157 1.00 96.88 85 ALA A N 1
ATOM 614 C CA . ALA A 1 85 ? 12.013 -6.013 -2.968 1.00 96.88 85 ALA A CA 1
ATOM 615 C C . ALA A 1 85 ? 13.309 -6.839 -2.840 1.00 96.88 85 ALA A C 1
ATOM 617 O O . ALA A 1 85 ? 14.275 -6.371 -2.232 1.00 96.88 85 ALA A O 1
ATOM 618 N N . THR A 1 86 ? 13.407 -8.025 -3.467 1.00 95.75 86 THR A N 1
ATOM 619 C CA . THR A 1 86 ? 14.655 -8.824 -3.449 1.00 95.75 86 THR A CA 1
ATOM 620 C C . THR A 1 86 ? 15.856 -8.093 -4.051 1.00 95.75 86 THR A C 1
ATOM 622 O O . THR A 1 86 ? 16.998 -8.411 -3.717 1.00 95.75 86 THR A O 1
ATOM 625 N N . GLN A 1 87 ? 15.620 -7.086 -4.899 1.00 94.19 87 GLN A N 1
ATOM 626 C CA . GLN A 1 87 ? 16.675 -6.248 -5.475 1.00 94.19 87 GLN A CA 1
ATOM 627 C C . GLN A 1 87 ? 17.362 -5.354 -4.433 1.00 94.19 87 GLN A C 1
ATOM 629 O O . GLN A 1 87 ? 18.488 -4.909 -4.657 1.00 94.19 87 GLN A O 1
ATOM 634 N N . TYR A 1 88 ? 16.692 -5.095 -3.308 1.00 94.00 88 TYR A N 1
ATOM 635 C CA . TYR A 1 88 ? 17.167 -4.247 -2.215 1.00 94.00 88 TYR A CA 1
ATOM 636 C C . TYR A 1 88 ? 17.734 -5.066 -1.053 1.00 94.00 88 TYR A C 1
ATOM 638 O O . TYR A 1 88 ? 18.629 -4.597 -0.353 1.00 94.00 88 TYR A O 1
ATOM 646 N N . GLY A 1 89 ? 17.269 -6.303 -0.874 1.00 93.12 89 GLY A N 1
ATOM 647 C CA . GLY A 1 89 ? 17.818 -7.239 0.100 1.00 93.12 89 GLY A CA 1
ATOM 648 C C . GLY A 1 89 ? 16.906 -8.440 0.367 1.00 93.12 89 GLY A C 1
ATOM 649 O O . GLY A 1 89 ? 15.807 -8.532 -0.189 1.00 93.12 89 GLY A O 1
ATOM 650 N N . PRO A 1 90 ? 17.349 -9.384 1.220 1.00 94.69 90 PRO A N 1
ATOM 651 C CA . PRO A 1 90 ? 16.514 -10.494 1.666 1.00 94.69 90 PRO A CA 1
ATOM 652 C C . PRO A 1 90 ? 15.254 -9.978 2.364 1.00 94.69 90 PRO A C 1
ATOM 654 O O . PRO A 1 90 ? 15.352 -9.177 3.291 1.00 94.69 90 PRO A O 1
ATOM 657 N N . ASN A 1 91 ? 14.092 -10.450 1.922 1.00 98.06 91 ASN A N 1
ATOM 658 C CA . ASN A 1 91 ? 12.790 -10.087 2.468 1.00 98.06 91 ASN A CA 1
ATOM 659 C C . ASN A 1 91 ? 11.811 -11.266 2.325 1.00 98.06 91 ASN A C 1
ATOM 661 O O . ASN A 1 91 ? 12.092 -12.225 1.598 1.00 98.06 91 ASN A O 1
ATOM 665 N N . SER A 1 92 ? 10.679 -11.201 3.022 1.00 97.50 92 SER A N 1
ATOM 666 C CA . SER A 1 92 ? 9.574 -12.149 2.863 1.00 97.50 92 SER A CA 1
ATOM 667 C C . SER A 1 92 ? 8.276 -11.544 3.377 1.00 97.50 92 SER A C 1
ATOM 669 O O . SER A 1 92 ? 8.213 -11.103 4.524 1.00 97.50 92 SER A O 1
ATOM 671 N N . ILE A 1 93 ? 7.217 -11.616 2.577 1.00 98.38 93 ILE A N 1
ATOM 672 C CA . ILE A 1 93 ? 5.874 -11.206 2.990 1.00 98.38 93 ILE A CA 1
ATOM 673 C C . ILE A 1 93 ? 4.971 -12.436 3.010 1.00 98.38 93 ILE A C 1
ATOM 675 O O . ILE A 1 93 ? 4.746 -13.076 1.983 1.00 98.38 93 ILE A O 1
ATOM 679 N N . ALA A 1 94 ? 4.433 -12.755 4.181 1.00 98.50 94 ALA A N 1
ATOM 680 C CA . ALA A 1 94 ? 3.257 -13.604 4.316 1.00 98.50 94 ALA A CA 1
ATOM 681 C C . ALA A 1 94 ? 2.033 -12.731 4.613 1.00 98.50 94 ALA A C 1
ATOM 683 O O . ALA A 1 94 ? 2.162 -11.663 5.203 1.00 98.50 94 ALA A O 1
ATOM 684 N N . ILE A 1 95 ? 0.843 -13.189 4.232 1.00 98.62 95 ILE A N 1
ATOM 685 C CA . ILE A 1 95 ? -0.422 -12.527 4.568 1.00 98.62 95 ILE A CA 1
ATOM 686 C C . ILE A 1 95 ? -1.210 -13.464 5.476 1.00 98.62 95 ILE A C 1
ATOM 688 O O . ILE A 1 95 ? -1.402 -14.631 5.118 1.00 98.62 95 ILE A O 1
ATOM 692 N N . ASP A 1 96 ? -1.659 -12.977 6.635 1.00 98.38 96 ASP A N 1
ATOM 693 C CA . ASP A 1 96 ? -2.564 -13.752 7.485 1.00 98.38 96 ASP A CA 1
ATOM 694 C C . ASP A 1 96 ? -3.864 -14.010 6.700 1.00 98.38 96 ASP A C 1
ATOM 696 O O . ASP A 1 96 ? -4.466 -13.066 6.187 1.00 98.38 96 ASP A O 1
ATOM 700 N N . PRO A 1 97 ? -4.310 -15.270 6.541 1.00 96.81 97 PRO A N 1
ATOM 701 C CA . PRO A 1 97 ? -5.519 -15.582 5.784 1.00 96.81 97 PRO A CA 1
ATOM 702 C C . PRO A 1 97 ? -6.820 -15.116 6.459 1.00 96.81 97 PRO A C 1
ATOM 704 O O . PRO A 1 97 ? -7.891 -15.303 5.877 1.00 96.81 97 PRO A O 1
ATOM 707 N N . ALA A 1 98 ? -6.767 -14.568 7.673 1.00 96.38 98 ALA A N 1
ATOM 708 C CA . ALA A 1 98 ? -7.907 -14.027 8.392 1.00 96.38 98 ALA A CA 1
ATOM 709 C C . ALA A 1 98 ? -7.837 -12.499 8.507 1.00 96.38 98 ALA A C 1
ATOM 711 O O . ALA A 1 98 ? -6.780 -11.902 8.686 1.00 96.38 98 ALA A O 1
ATOM 712 N N . VAL A 1 99 ? -9.012 -11.866 8.465 1.00 96.25 99 VAL A N 1
ATOM 713 C CA . VAL A 1 99 ? -9.151 -10.448 8.808 1.00 96.25 99 VAL A CA 1
ATOM 714 C C . VAL A 1 99 ? -9.360 -10.335 10.313 1.00 96.25 99 VAL A C 1
ATOM 716 O O . VAL A 1 99 ? -10.365 -10.819 10.845 1.00 96.25 99 VAL A O 1
ATOM 719 N N . GLY A 1 100 ? -8.422 -9.677 10.987 1.00 96.44 100 GLY A N 1
ATOM 720 C CA . GLY A 1 100 ? -8.568 -9.246 12.370 1.00 96.44 100 GLY A CA 1
ATOM 721 C C . GLY A 1 100 ? -9.732 -8.276 12.527 1.00 96.44 100 GLY A C 1
ATOM 722 O O . GLY A 1 100 ? -10.030 -7.510 11.615 1.00 96.44 100 GLY A O 1
ATOM 723 N N . VAL A 1 101 ? -10.411 -8.284 13.669 1.00 97.19 101 VAL A N 1
ATOM 724 C CA . VAL A 1 101 ? -11.514 -7.350 13.931 1.00 97.19 101 VAL A CA 1
ATOM 725 C C . VAL A 1 101 ? -11.344 -6.769 15.318 1.00 97.19 101 VAL A C 1
ATOM 727 O O . VAL A 1 101 ? -11.219 -7.525 16.277 1.00 97.19 101 VAL A O 1
ATOM 730 N N . ASP A 1 102 ? -11.417 -5.445 15.414 1.00 97.69 102 ASP A N 1
ATOM 731 C CA . ASP A 1 102 ? -11.425 -4.740 16.692 1.00 97.69 102 ASP A CA 1
ATOM 732 C C . ASP A 1 102 ? -12.389 -3.546 16.664 1.00 97.69 102 ASP A C 1
ATOM 734 O O . ASP A 1 102 ? -12.864 -3.125 15.602 1.00 97.69 102 ASP A O 1
ATOM 738 N N . THR A 1 103 ? -12.725 -3.022 17.839 1.00 98.19 103 THR A N 1
ATOM 739 C CA . THR A 1 103 ? -13.547 -1.822 18.010 1.00 98.19 103 THR A CA 1
ATOM 740 C C . THR A 1 103 ? -12.783 -0.773 18.799 1.00 98.19 103 THR A C 1
ATOM 742 O O . THR A 1 103 ? -12.285 -1.041 19.888 1.00 98.19 103 THR A O 1
ATOM 745 N N . VAL A 1 104 ? -12.740 0.446 18.270 1.00 98.38 104 VAL A N 1
ATOM 746 C CA . VAL A 1 104 ? -12.014 1.572 18.861 1.00 98.38 104 VAL A CA 1
ATOM 747 C C . VAL A 1 104 ? -12.923 2.788 18.975 1.00 98.38 104 VAL A C 1
ATOM 749 O O . VAL A 1 104 ? -13.876 2.937 18.214 1.00 98.38 104 VAL A O 1
ATOM 752 N N . THR A 1 105 ? -12.631 3.685 19.911 1.00 98.44 105 THR A N 1
ATOM 753 C CA . THR A 1 105 ? -13.393 4.927 20.092 1.00 98.44 105 THR A CA 1
ATOM 754 C C . THR A 1 105 ? -12.497 6.122 19.763 1.00 98.44 105 THR A C 1
ATOM 756 O O . THR A 1 105 ? -11.556 6.381 20.518 1.00 98.44 105 THR A O 1
ATOM 759 N N . PRO A 1 106 ? -12.763 6.872 18.674 1.00 98.06 106 PRO A N 1
ATOM 760 C CA . PRO A 1 106 ? -12.015 8.085 18.355 1.00 98.06 106 PRO A CA 1
ATOM 761 C C . PRO A 1 106 ? -12.131 9.124 19.482 1.00 98.06 106 PRO A C 1
ATOM 763 O O . PRO A 1 106 ? -13.253 9.495 19.845 1.00 98.06 106 PRO A O 1
ATOM 766 N N . PRO A 1 107 ? -11.020 9.668 20.012 1.00 97.62 107 PRO A N 1
ATOM 767 C CA . PRO A 1 107 ? -11.079 10.667 21.081 1.00 97.62 107 PRO A CA 1
ATOM 768 C C . PRO A 1 107 ? -11.818 11.950 20.676 1.00 97.62 107 PRO A C 1
ATOM 770 O O . PRO A 1 107 ? -12.470 12.581 21.507 1.00 97.62 107 PRO A O 1
ATOM 773 N N . GLY A 1 108 ? -11.757 12.326 19.395 1.00 96.19 108 GLY A N 1
ATOM 774 C CA . GLY A 1 108 ? -12.491 13.460 18.831 1.00 96.19 108 GLY A CA 1
ATOM 775 C C . GLY A 1 108 ? -13.936 13.143 18.432 1.00 96.19 108 GLY A C 1
ATOM 776 O O . GLY A 1 108 ? -14.576 13.950 17.764 1.00 96.19 108 GLY A O 1
ATOM 777 N N . GLY A 1 109 ? -14.456 11.961 18.776 1.00 96.88 109 GLY A N 1
ATOM 778 C CA . GLY A 1 109 ? -15.779 11.471 18.379 1.00 96.88 109 GLY A CA 1
ATOM 779 C C . GLY A 1 109 ? -15.832 10.969 16.933 1.00 96.88 109 GLY A C 1
ATOM 780 O O . GLY A 1 109 ? -16.280 9.852 16.696 1.00 96.88 109 GLY A O 1
ATOM 781 N N . THR A 1 110 ? -15.341 11.762 15.979 1.00 97.25 110 THR A N 1
ATOM 782 C CA . THR A 1 110 ? -15.205 11.391 14.554 1.00 97.25 110 THR A CA 1
ATOM 783 C C . THR A 1 110 ? -13.802 11.652 14.008 1.00 97.25 110 THR A C 1
ATOM 785 O O . THR A 1 110 ? -13.579 11.591 12.805 1.00 97.25 110 THR A O 1
ATOM 788 N N . THR A 1 111 ? -12.845 11.988 14.867 1.00 97.88 111 THR A N 1
ATOM 789 C CA . THR A 1 111 ? -11.459 12.242 14.466 1.00 97.88 111 THR A CA 1
ATOM 790 C C . THR A 1 111 ? -10.495 11.613 15.457 1.00 97.88 111 THR A C 1
ATOM 792 O O . THR A 1 111 ? -10.799 11.498 16.650 1.00 97.88 111 THR A O 1
ATOM 795 N N . TYR A 1 112 ? -9.327 11.237 14.959 1.00 98.44 112 TYR A N 1
ATOM 796 C CA . TYR A 1 112 ? -8.218 10.687 15.731 1.00 98.44 112 TYR A CA 1
ATOM 797 C C . TYR A 1 112 ? -6.890 11.054 15.055 1.00 98.44 112 TYR A C 1
ATOM 799 O O . TYR A 1 112 ? -6.888 11.512 13.917 1.00 98.44 112 TYR A O 1
ATOM 807 N N . SER A 1 113 ? -5.778 10.887 15.759 1.00 97.62 113 SER A N 1
ATOM 808 C CA . SER A 1 113 ? -4.416 11.144 15.273 1.00 97.62 113 SER A CA 1
ATOM 809 C C . SER A 1 113 ? -3.669 9.846 14.951 1.00 97.62 113 SER A C 1
ATOM 811 O O . SER A 1 113 ? -4.089 8.760 15.354 1.00 97.62 113 SER A O 1
ATOM 813 N N . ASP A 1 114 ? -2.508 9.943 14.307 1.00 96.81 114 ASP A N 1
ATOM 814 C CA . ASP A 1 114 ? -1.593 8.809 14.140 1.00 96.81 114 ASP A CA 1
ATOM 815 C C . ASP A 1 114 ? -1.167 8.215 15.492 1.00 96.81 114 ASP A C 1
ATOM 817 O O . ASP A 1 114 ? -1.053 7.002 15.649 1.00 96.81 114 ASP A O 1
ATOM 821 N N . ALA A 1 115 ? -0.998 9.060 16.513 1.00 97.31 115 ALA A N 1
ATOM 822 C CA . ALA A 1 115 ? -0.664 8.599 17.856 1.00 97.31 115 ALA A CA 1
ATOM 823 C C . ALA A 1 115 ? -1.774 7.722 18.467 1.00 97.31 115 ALA A C 1
ATOM 825 O O . ALA A 1 115 ? -1.469 6.736 19.144 1.00 97.31 115 ALA A O 1
ATOM 826 N N . ASP A 1 116 ? -3.044 8.049 18.208 1.00 98.50 116 ASP A N 1
ATOM 827 C CA . ASP A 1 116 ? -4.181 7.230 18.642 1.00 98.50 116 ASP A CA 1
ATOM 828 C C . ASP A 1 116 ? -4.195 5.887 17.902 1.00 98.50 116 ASP A C 1
ATOM 830 O O . ASP A 1 116 ? -4.299 4.835 18.537 1.00 98.50 116 ASP A O 1
ATOM 834 N N . LEU A 1 117 ? -4.009 5.912 16.574 1.00 98.56 117 LEU A N 1
ATOM 835 C CA . LEU A 1 117 ? -3.936 4.704 15.751 1.00 98.56 117 LEU A CA 1
ATOM 836 C C . LEU A 1 117 ? -2.800 3.780 16.190 1.00 98.56 117 LEU A C 1
ATOM 838 O O . LEU A 1 117 ? -3.026 2.588 16.381 1.00 98.56 117 LEU A O 1
ATOM 842 N N . ALA A 1 118 ? -1.597 4.315 16.392 1.00 98.25 118 ALA A N 1
ATOM 843 C CA . ALA A 1 118 ? -0.447 3.550 16.858 1.00 98.25 118 ALA A CA 1
ATOM 844 C C . ALA A 1 118 ? -0.719 2.882 18.218 1.00 98.25 118 ALA A C 1
ATOM 846 O O . ALA A 1 118 ? -0.331 1.734 18.434 1.00 98.25 118 ALA A O 1
ATOM 847 N N . GLY A 1 119 ? -1.432 3.573 19.114 1.00 98.50 119 GLY A N 1
ATOM 848 C CA . GLY A 1 119 ? -1.883 3.007 20.383 1.00 98.50 119 GLY A CA 1
ATOM 849 C C . GLY A 1 119 ? -2.879 1.856 20.209 1.00 98.50 119 GLY A C 1
ATOM 850 O O . GLY A 1 119 ? -2.783 0.859 20.925 1.00 98.50 119 GLY A O 1
ATOM 851 N N . TRP A 1 120 ? -3.810 1.952 19.257 1.00 98.75 120 TRP A N 1
ATOM 852 C CA . TRP A 1 120 ? -4.735 0.858 18.933 1.00 98.75 120 TRP A CA 1
ATOM 853 C C . TRP A 1 120 ? -4.033 -0.326 18.269 1.00 98.75 120 TRP A C 1
ATOM 855 O O . TRP A 1 120 ? -4.340 -1.469 18.594 1.00 98.75 120 TRP A O 1
ATOM 865 N N . VAL A 1 121 ? -3.050 -0.071 17.402 1.00 98.69 121 VAL A N 1
ATOM 866 C CA . VAL A 1 121 ? -2.198 -1.113 16.813 1.00 98.69 121 VAL A CA 1
ATOM 867 C C . VAL A 1 121 ? -1.465 -1.895 17.908 1.00 98.69 121 VAL A C 1
ATOM 869 O O . VAL A 1 121 ? -1.484 -3.125 17.887 1.00 98.69 121 VAL A O 1
ATOM 872 N N . ASP A 1 122 ? -0.888 -1.211 18.902 1.00 98.69 122 ASP A N 1
ATOM 873 C CA . ASP A 1 122 ? -0.235 -1.863 20.047 1.00 98.69 122 ASP A CA 1
ATOM 874 C C . ASP A 1 122 ? -1.214 -2.716 20.867 1.00 98.69 122 ASP A C 1
ATOM 876 O O . ASP A 1 122 ? -0.902 -3.851 21.240 1.00 98.69 122 ASP A O 1
ATOM 880 N N . GLN A 1 123 ? -2.413 -2.189 21.131 1.00 98.50 123 GLN A N 1
ATOM 881 C CA . GLN A 1 123 ? -3.460 -2.903 21.868 1.00 98.50 123 GLN A CA 1
ATOM 882 C C . GLN A 1 123 ? -3.917 -4.157 21.123 1.00 98.50 123 GLN A C 1
ATOM 884 O O . GLN A 1 123 ? -3.981 -5.230 21.727 1.00 98.50 123 GLN A O 1
ATOM 889 N N . TYR A 1 124 ? -4.170 -4.042 19.818 1.00 98.38 124 TYR A N 1
ATOM 890 C CA . TYR A 1 124 ? -4.534 -5.166 18.964 1.00 98.38 124 TYR A CA 1
ATOM 891 C C . TYR A 1 124 ? -3.424 -6.222 18.950 1.00 98.38 124 TYR A C 1
ATOM 893 O O . TYR A 1 124 ? -3.672 -7.397 19.229 1.00 98.38 124 TYR A O 1
ATOM 901 N N . ALA A 1 125 ? -2.178 -5.809 18.706 1.00 98.31 125 ALA A N 1
ATOM 902 C CA . ALA A 1 125 ? -1.039 -6.717 18.667 1.00 98.31 125 ALA A CA 1
ATOM 903 C C . ALA A 1 125 ? -0.879 -7.493 19.982 1.00 98.31 125 ALA A C 1
ATOM 905 O O . ALA A 1 125 ? -0.682 -8.710 19.973 1.00 98.31 125 ALA A O 1
ATOM 906 N N . GLN A 1 126 ? -1.036 -6.812 21.120 1.00 98.00 126 GLN A N 1
ATOM 907 C CA . GLN A 1 126 ? -0.993 -7.439 22.435 1.00 98.00 126 GLN A CA 1
ATOM 908 C C . GLN A 1 126 ? -2.169 -8.400 22.666 1.00 98.00 126 GLN A C 1
ATOM 910 O O . GLN A 1 126 ? -1.957 -9.518 23.141 1.00 98.00 126 GLN A O 1
ATOM 915 N N . ALA A 1 127 ? -3.397 -7.983 22.351 1.00 98.00 127 ALA A N 1
ATOM 916 C CA . ALA A 1 127 ? -4.609 -8.770 22.579 1.00 98.00 127 ALA A CA 1
ATOM 917 C C . ALA A 1 127 ? -4.656 -10.044 21.723 1.00 98.00 127 ALA A C 1
ATOM 919 O O . ALA A 1 127 ? -5.158 -11.075 22.175 1.00 98.00 127 ALA A O 1
ATOM 920 N N . HIS A 1 128 ? -4.094 -9.982 20.517 1.00 97.38 128 HIS A N 1
ATOM 921 C CA . HIS A 1 128 ? -4.079 -11.077 19.548 1.00 97.38 128 HIS A CA 1
ATOM 922 C C . HIS A 1 128 ? -2.739 -11.824 19.485 1.00 97.38 128 HIS A C 1
ATOM 924 O O . HIS A 1 128 ? -2.590 -12.731 18.671 1.00 97.38 128 HIS A O 1
ATOM 930 N N . ALA A 1 129 ? -1.792 -11.490 20.371 1.00 97.12 129 ALA A N 1
ATOM 931 C CA . ALA A 1 129 ? -0.459 -12.090 20.441 1.00 97.12 129 ALA A CA 1
ATOM 932 C C . ALA A 1 129 ? 0.278 -12.091 19.087 1.00 97.12 129 ALA A C 1
ATOM 934 O O . ALA A 1 129 ? 0.909 -13.083 18.715 1.00 97.12 129 ALA A O 1
ATOM 935 N N . ILE A 1 130 ? 0.191 -10.971 18.363 1.00 97.38 130 ILE A N 1
ATOM 936 C CA . ILE A 1 130 ? 0.868 -10.786 17.079 1.00 97.38 130 ILE A CA 1
ATOM 937 C C . ILE A 1 130 ? 2.391 -10.889 17.297 1.00 97.38 130 ILE A C 1
ATOM 939 O O . ILE A 1 130 ? 2.928 -10.199 18.172 1.00 97.38 130 ILE A O 1
ATOM 943 N N . PRO A 1 131 ? 3.099 -11.772 16.565 1.00 97.25 131 PRO A N 1
ATOM 944 C CA . PRO A 1 131 ? 4.538 -11.956 16.710 1.00 97.25 131 PRO A CA 1
ATOM 945 C C . PRO A 1 131 ? 5.351 -10.671 16.531 1.00 97.25 131 PRO A C 1
ATOM 947 O O . PRO A 1 131 ? 5.080 -9.845 15.663 1.00 97.25 131 PRO A O 1
ATOM 950 N N . ALA A 1 132 ? 6.429 -10.543 17.308 1.00 92.56 132 ALA A N 1
ATOM 951 C CA . ALA A 1 132 ? 7.418 -9.496 17.082 1.00 92.56 132 ALA A CA 1
ATOM 952 C C . ALA A 1 132 ? 8.098 -9.721 15.720 1.00 92.56 132 ALA A C 1
ATOM 954 O O . ALA A 1 132 ? 8.767 -10.737 15.529 1.00 92.56 132 ALA A O 1
ATOM 955 N N . GLY A 1 133 ? 7.919 -8.784 14.790 1.00 95.06 133 GLY A N 1
ATOM 956 C CA . GLY A 1 133 ? 8.386 -8.896 13.403 1.00 95.06 133 GLY A CA 1
ATOM 957 C C . GLY A 1 133 ? 7.259 -8.975 12.372 1.00 95.06 133 GLY A C 1
ATOM 958 O O . GLY A 1 133 ? 7.516 -8.742 11.195 1.00 95.06 133 GLY A O 1
ATOM 959 N N . ASP A 1 134 ? 6.025 -9.229 12.808 1.00 98.56 134 ASP A N 1
ATOM 960 C CA . ASP A 1 134 ? 4.836 -9.096 11.969 1.00 98.56 134 ASP A CA 1
ATOM 961 C C . ASP A 1 134 ? 4.371 -7.631 11.905 1.00 98.56 134 ASP A C 1
ATOM 963 O O . ASP A 1 134 ? 4.791 -6.785 12.704 1.00 98.56 134 ASP A O 1
ATOM 967 N N . ALA A 1 135 ? 3.505 -7.333 10.938 1.00 98.75 135 ALA A N 1
ATOM 968 C CA . ALA A 1 135 ? 2.938 -6.008 10.725 1.00 98.75 135 ALA A CA 1
ATOM 969 C C . ALA A 1 135 ? 1.406 -6.026 10.754 1.00 98.75 135 ALA A C 1
ATOM 971 O O . ALA A 1 135 ? 0.776 -7.034 10.437 1.00 98.75 135 ALA A O 1
ATOM 972 N N . VAL A 1 136 ? 0.801 -4.889 11.094 1.00 98.75 136 VAL A N 1
ATOM 973 C CA . VAL A 1 136 ? -0.654 -4.677 11.076 1.00 98.75 136 VAL A CA 1
ATOM 974 C C . VAL A 1 136 ? -1.024 -3.741 9.926 1.00 98.75 136 VAL A C 1
ATOM 976 O O . VAL A 1 136 ? -0.442 -2.675 9.779 1.00 98.75 136 VAL A O 1
ATOM 979 N N . SER A 1 137 ? -2.012 -4.096 9.112 1.00 98.75 137 SER A N 1
ATOM 980 C CA . SER A 1 137 ? -2.526 -3.228 8.047 1.00 98.75 137 SER A CA 1
ATOM 981 C C . SER A 1 137 ? -3.945 -2.780 8.374 1.00 98.75 137 SER A C 1
ATOM 983 O O . SER A 1 137 ? -4.798 -3.613 8.679 1.00 98.75 137 SER A O 1
ATOM 985 N N . VAL A 1 138 ? -4.202 -1.471 8.336 1.00 98.69 138 VAL A N 1
ATOM 986 C CA . VAL A 1 138 ? -5.495 -0.870 8.688 1.00 98.69 138 VAL A CA 1
ATOM 987 C C . VAL A 1 138 ? -6.037 -0.050 7.524 1.00 98.69 138 VAL A C 1
ATOM 989 O O . VAL A 1 138 ? -5.357 0.836 7.004 1.00 98.69 138 VAL A O 1
ATOM 992 N N . LEU A 1 139 ? -7.302 -0.298 7.179 1.00 98.56 139 LEU A N 1
ATOM 993 C CA . LEU A 1 139 ? -8.067 0.518 6.239 1.00 98.56 139 LEU A CA 1
ATOM 994 C C . LEU A 1 139 ? -9.001 1.472 6.993 1.00 98.56 139 LEU A C 1
ATOM 996 O O . LEU A 1 139 ? -9.861 1.039 7.763 1.00 98.56 139 LEU A O 1
ATOM 1000 N N . ASN A 1 140 ? -8.866 2.769 6.739 1.00 98.44 140 ASN A N 1
ATOM 1001 C CA . ASN A 1 140 ? -9.778 3.797 7.226 1.00 98.44 140 ASN A CA 1
ATOM 1002 C C . ASN A 1 140 ? -10.984 3.923 6.285 1.00 98.44 140 ASN A C 1
ATOM 1004 O O . ASN A 1 140 ? -10.787 3.977 5.067 1.00 98.44 140 ASN A O 1
ATOM 1008 N N . PRO A 1 141 ? -12.227 3.973 6.800 1.00 97.75 141 PRO A N 1
ATOM 1009 C CA . PRO A 1 141 ? -13.407 4.132 5.959 1.00 97.75 141 PRO A CA 1
ATOM 1010 C C . PRO A 1 141 ? -13.413 5.459 5.192 1.00 97.75 141 PRO A C 1
ATOM 1012 O O . PRO A 1 141 ? -12.906 6.465 5.685 1.00 97.75 141 PRO A O 1
ATOM 1015 N N . PRO A 1 142 ? -14.078 5.501 4.022 1.00 95.38 142 PRO A N 1
ATOM 1016 C CA . PRO A 1 142 ? -14.113 6.688 3.163 1.00 95.38 142 PRO A CA 1
ATOM 1017 C C . PRO A 1 142 ? -14.870 7.877 3.770 1.00 95.38 142 PRO A C 1
ATOM 1019 O O . PRO A 1 142 ? -14.826 8.984 3.236 1.00 95.38 142 PRO A O 1
ATOM 1022 N N . SER A 1 143 ? -15.637 7.664 4.843 1.00 95.00 143 SER A N 1
ATOM 1023 C CA . SER A 1 143 ? -16.390 8.719 5.520 1.00 95.00 143 SER A CA 1
ATOM 1024 C C . SER A 1 143 ? -16.730 8.338 6.961 1.00 95.00 143 SER A C 1
ATOM 1026 O O . SER A 1 143 ? -16.692 7.166 7.327 1.00 95.00 143 SER A O 1
ATOM 1028 N N . GLY A 1 144 ? -17.102 9.336 7.766 1.00 95.38 144 GLY A N 1
ATOM 1029 C CA . GLY A 1 144 ? -17.590 9.166 9.139 1.00 95.38 144 GLY A CA 1
ATOM 1030 C C . GLY A 1 144 ? -16.505 9.246 10.215 1.00 95.38 144 GLY A C 1
ATOM 1031 O O . GLY A 1 144 ? -16.807 9.683 11.323 1.00 95.38 144 GLY A O 1
ATOM 1032 N N . VAL A 1 145 ? -15.252 8.924 9.879 1.00 97.19 145 VAL A N 1
ATOM 1033 C CA . VAL A 1 145 ? -14.073 9.171 10.725 1.00 97.19 145 VAL A CA 1
ATOM 1034 C C . VAL A 1 145 ? -12.871 9.624 9.890 1.00 97.19 145 VAL A C 1
ATOM 1036 O O . VAL A 1 145 ? -12.747 9.243 8.728 1.00 97.19 145 VAL A O 1
ATOM 1039 N N . GLU A 1 146 ? -11.995 10.450 10.462 1.00 96.62 146 GLU A N 1
ATOM 1040 C CA . GLU A 1 146 ? -10.800 10.969 9.781 1.00 96.62 146 GLU A CA 1
ATOM 1041 C C . GLU A 1 146 ? -9.567 10.915 10.696 1.00 96.62 146 GLU A C 1
ATOM 1043 O O . GLU A 1 146 ? -9.632 11.303 11.868 1.00 96.62 146 GLU A O 1
ATOM 1048 N N . ASN A 1 147 ? -8.439 10.463 10.140 1.00 97.38 147 ASN A N 1
ATOM 1049 C CA . ASN A 1 147 ? -7.125 10.629 10.752 1.00 97.38 147 ASN A CA 1
ATOM 1050 C C . ASN A 1 147 ? -6.613 12.049 10.470 1.00 97.38 147 ASN A C 1
ATOM 1052 O O . ASN A 1 147 ? -6.373 12.404 9.316 1.00 97.38 147 ASN A O 1
ATOM 1056 N N . THR A 1 148 ? -6.418 12.860 11.506 1.00 96.25 148 THR A N 1
ATOM 1057 C CA . THR A 1 148 ? -6.022 14.268 11.370 1.00 96.25 148 THR A CA 1
ATOM 1058 C C . THR A 1 148 ? -4.597 14.465 10.864 1.00 96.25 148 THR A C 1
ATOM 1060 O O . THR A 1 148 ? -4.296 15.540 10.350 1.00 96.25 148 THR A O 1
ATOM 1063 N N . ASP A 1 149 ? -3.734 13.454 10.986 1.00 94.00 149 ASP A N 1
ATOM 1064 C CA . ASP A 1 149 ? -2.351 13.499 10.490 1.00 94.00 149 ASP A CA 1
ATOM 1065 C C . ASP A 1 149 ? -2.227 12.993 9.043 1.00 94.00 149 ASP A C 1
ATOM 1067 O O . ASP A 1 149 ? -1.240 13.271 8.364 1.00 9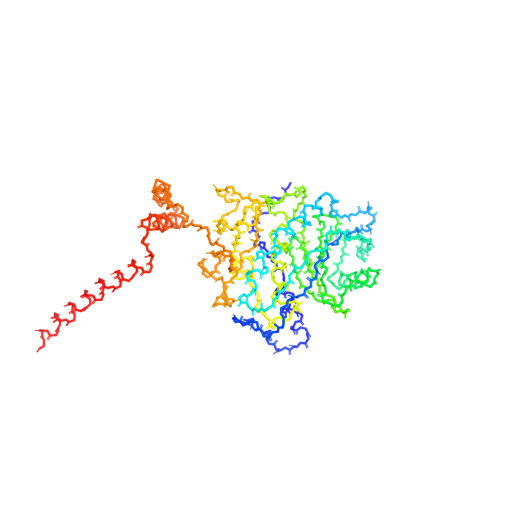4.00 149 ASP A O 1
ATOM 1071 N N . ALA A 1 150 ? -3.250 12.287 8.551 1.00 93.44 150 ALA A N 1
ATOM 1072 C CA . ALA A 1 150 ? -3.331 11.767 7.189 1.00 93.44 150 ALA A CA 1
ATOM 1073 C C . ALA A 1 150 ? -4.745 11.934 6.594 1.00 93.44 150 ALA A C 1
ATOM 1075 O O . ALA A 1 150 ? -5.390 10.945 6.224 1.00 93.44 150 ALA A O 1
ATOM 1076 N N . PRO A 1 151 ? -5.266 13.172 6.513 1.00 92.38 151 PRO A N 1
ATOM 1077 C CA . PRO A 1 151 ? -6.636 13.404 6.083 1.00 92.38 151 PRO A CA 1
ATOM 1078 C C . PRO A 1 151 ? -6.792 13.145 4.580 1.00 92.38 151 PRO A C 1
ATOM 1080 O O . PRO A 1 151 ? -6.147 13.790 3.746 1.00 92.38 151 PRO A O 1
ATOM 1083 N N . ALA A 1 152 ? -7.716 12.251 4.216 1.00 90.44 152 ALA A N 1
ATOM 1084 C CA . ALA A 1 152 ? -8.053 11.961 2.818 1.00 90.44 152 ALA A CA 1
ATOM 1085 C C . ALA A 1 152 ? -8.509 13.222 2.060 1.00 90.44 152 ALA A C 1
ATOM 1087 O O . ALA A 1 152 ? -8.263 13.366 0.862 1.00 90.44 152 ALA A O 1
ATOM 1088 N N . SER A 1 153 ? -9.119 14.175 2.773 1.00 87.50 153 SER A N 1
ATOM 1089 C CA . SER A 1 153 ? -9.526 15.485 2.253 1.00 87.50 153 SER A CA 1
ATOM 1090 C C . SER A 1 153 ? -8.360 16.349 1.748 1.00 87.50 153 SER A C 1
ATOM 1092 O O . SER A 1 153 ? -8.581 17.255 0.944 1.00 87.50 153 SER A O 1
ATOM 1094 N N . GLN A 1 154 ? -7.124 16.053 2.162 1.00 87.25 154 GLN A N 1
ATOM 1095 C CA . GLN A 1 154 ? -5.899 16.689 1.662 1.00 87.25 154 GLN A CA 1
ATOM 1096 C C . GLN A 1 154 ? -5.185 15.846 0.595 1.00 87.25 154 GLN A C 1
ATOM 1098 O O . GLN A 1 154 ? -4.059 16.156 0.219 1.00 87.25 154 GLN A O 1
ATOM 1103 N N . GLY A 1 155 ? -5.824 14.782 0.102 1.00 86.44 155 GLY A N 1
ATOM 1104 C CA . GLY A 1 155 ? -5.241 13.875 -0.885 1.00 86.44 155 GLY A CA 1
ATOM 1105 C C . GLY A 1 155 ? -4.264 12.858 -0.297 1.00 86.44 155 GLY A C 1
ATOM 1106 O O . GLY A 1 155 ? -3.569 12.201 -1.070 1.00 86.44 155 GLY A O 1
ATOM 1107 N N . VAL A 1 156 ? -4.209 12.710 1.034 1.00 91.00 156 VAL A N 1
ATOM 1108 C CA . VAL A 1 156 ? -3.369 11.701 1.688 1.00 91.00 156 VAL A CA 1
ATOM 1109 C C . VAL A 1 156 ? -4.013 10.324 1.566 1.00 91.00 156 VAL A C 1
ATOM 1111 O O . VAL A 1 156 ? -5.077 10.073 2.133 1.00 91.00 156 VAL A O 1
ATOM 1114 N N . LEU A 1 157 ? -3.358 9.424 0.840 1.00 93.88 157 LEU A N 1
ATOM 1115 C CA . LEU A 1 157 ? -3.853 8.073 0.590 1.00 93.88 157 LEU A CA 1
ATOM 1116 C C . LEU A 1 157 ? -3.511 7.080 1.700 1.00 93.88 157 LEU A C 1
ATOM 1118 O O . LEU A 1 157 ? -4.311 6.202 2.001 1.00 93.88 157 LEU A O 1
ATOM 1122 N N . GLY A 1 158 ? -2.344 7.213 2.315 1.00 95.81 158 GLY A N 1
ATOM 1123 C CA . GLY A 1 158 ? -1.866 6.267 3.311 1.00 95.81 158 GLY A CA 1
ATOM 1124 C C . GLY A 1 158 ? -0.507 6.653 3.866 1.00 95.81 158 GLY A C 1
ATOM 1125 O O . GLY A 1 158 ? 0.039 7.703 3.507 1.00 95.81 158 GLY A O 1
ATOM 1126 N N . TYR A 1 159 ? -0.022 5.835 4.794 1.00 96.81 159 TYR A N 1
ATOM 1127 C CA . TYR A 1 159 ? 1.369 5.809 5.220 1.00 96.81 159 TYR A CA 1
ATOM 1128 C C . TYR A 1 159 ? 1.732 4.477 5.897 1.00 96.81 159 TYR A C 1
ATOM 1130 O O . TYR A 1 159 ? 0.845 3.723 6.298 1.00 96.81 159 TYR A O 1
ATOM 1138 N N . HIS A 1 160 ? 3.018 4.214 6.129 1.00 97.19 160 HIS A N 1
ATOM 1139 C CA . HIS A 1 160 ? 3.473 3.183 7.071 1.00 97.19 160 HIS A CA 1
ATOM 1140 C C . HIS A 1 160 ? 4.344 3.773 8.189 1.00 97.19 160 HIS A C 1
ATOM 1142 O O . HIS A 1 160 ? 4.997 4.807 8.020 1.00 97.19 160 HIS A O 1
ATOM 1148 N N . ASN A 1 161 ? 4.329 3.145 9.366 1.00 97.06 161 ASN A N 1
ATOM 1149 C CA . ASN A 1 161 ? 5.048 3.614 10.553 1.00 97.06 161 ASN A CA 1
ATOM 1150 C C . ASN A 1 161 ? 5.299 2.460 11.547 1.00 97.06 161 ASN A C 1
ATOM 1152 O O . ASN A 1 161 ? 4.876 1.323 11.339 1.00 97.06 161 ASN A O 1
ATOM 1156 N N . VAL A 1 162 ? 5.989 2.762 12.649 1.00 96.94 162 VAL A N 1
ATOM 1157 C CA . VAL A 1 162 ? 6.188 1.852 13.786 1.00 96.94 162 VAL A CA 1
ATOM 1158 C C . VAL A 1 162 ? 5.573 2.469 15.036 1.00 96.94 162 VAL A C 1
ATOM 1160 O O . VAL A 1 162 ? 5.836 3.634 15.361 1.00 96.94 162 VAL A O 1
ATOM 1163 N N . SER A 1 163 ? 4.752 1.691 15.736 1.00 97.75 163 SER A N 1
ATOM 1164 C CA . SER A 1 163 ? 4.101 2.100 16.979 1.00 97.75 163 SER A CA 1
ATOM 1165 C C . SER A 1 163 ? 5.110 2.252 18.131 1.00 97.75 163 SER A C 1
ATOM 1167 O O . SER A 1 163 ? 6.232 1.740 18.059 1.00 97.75 163 SER A O 1
ATOM 1169 N N . PRO A 1 164 ? 4.741 2.916 19.242 1.00 96.69 164 PRO A N 1
ATOM 1170 C CA . PRO A 1 164 ? 5.576 2.960 20.443 1.00 96.69 164 PRO A CA 1
ATOM 1171 C C . PRO A 1 164 ? 5.946 1.577 21.004 1.00 96.69 164 PRO A C 1
ATOM 1173 O O . PRO A 1 164 ? 7.042 1.418 21.544 1.00 96.69 164 PRO A O 1
ATOM 1176 N N . GLY A 1 165 ? 5.064 0.581 20.869 1.00 96.56 165 GLY A N 1
ATOM 1177 C CA . GLY A 1 165 ? 5.318 -0.815 21.231 1.00 96.56 165 GLY A CA 1
ATOM 1178 C C . GLY A 1 165 ? 6.218 -1.581 20.255 1.00 96.56 165 GLY A C 1
ATOM 1179 O O . GLY A 1 165 ? 6.564 -2.728 20.536 1.00 96.56 165 GLY A O 1
ATOM 1180 N N . GLY A 1 166 ? 6.639 -0.964 19.146 1.00 96.88 166 GLY A N 1
ATOM 1181 C CA . GLY A 1 166 ? 7.522 -1.574 18.149 1.00 96.88 166 GLY A CA 1
ATOM 1182 C C . GLY A 1 166 ? 6.797 -2.407 17.088 1.00 96.88 166 GLY A C 1
ATOM 1183 O O . GLY A 1 166 ? 7.443 -3.198 16.403 1.00 96.88 166 GLY A O 1
ATOM 1184 N N . VAL A 1 167 ? 5.479 -2.253 16.951 1.00 98.25 167 VAL A N 1
ATOM 1185 C CA . VAL A 1 167 ? 4.667 -2.936 15.939 1.00 98.25 167 VAL A CA 1
ATOM 1186 C C . VAL A 1 167 ? 4.706 -2.126 14.649 1.00 98.25 167 VAL A C 1
ATOM 1188 O O . VAL A 1 167 ? 4.383 -0.938 14.637 1.00 98.25 167 VAL A O 1
ATOM 1191 N N . MET A 1 168 ? 5.115 -2.765 13.557 1.00 98.31 168 MET A N 1
ATOM 1192 C CA . MET A 1 168 ? 5.081 -2.165 12.223 1.00 98.31 168 MET A CA 1
ATOM 1193 C C . MET A 1 168 ? 3.636 -2.112 11.739 1.00 98.31 168 MET A C 1
ATOM 1195 O O . MET A 1 168 ? 2.882 -3.066 11.947 1.00 98.31 168 MET A O 1
ATOM 1199 N N . TYR A 1 169 ? 3.229 -1.025 11.093 1.00 98.69 169 TYR A N 1
ATOM 1200 C CA . TYR A 1 169 ? 1.891 -0.952 10.527 1.00 98.69 169 TYR A CA 1
ATOM 1201 C C . TYR A 1 169 ? 1.791 -0.075 9.288 1.00 98.69 169 TYR A C 1
ATOM 1203 O O . TYR A 1 169 ? 2.560 0.868 9.108 1.00 98.69 169 TYR A O 1
ATOM 1211 N N . THR A 1 170 ? 0.787 -0.376 8.468 1.00 98.69 170 THR A N 1
ATOM 1212 C CA . THR A 1 170 ? 0.338 0.469 7.359 1.00 98.69 170 THR A CA 1
ATOM 1213 C C . THR A 1 170 ? -1.049 1.022 7.665 1.00 98.69 170 THR A C 1
ATOM 1215 O O . THR A 1 170 ? -1.930 0.297 8.133 1.00 98.69 170 THR A O 1
ATOM 1218 N N . PHE A 1 171 ? -1.267 2.278 7.322 1.00 98.62 171 PHE A N 1
ATOM 1219 C CA . PHE A 1 171 ? -2.543 2.966 7.342 1.00 98.62 171 PHE A CA 1
ATOM 1220 C C . PHE A 1 171 ? -2.924 3.363 5.919 1.00 98.62 171 PHE A C 1
ATOM 1222 O O . PHE A 1 171 ? -2.120 3.969 5.218 1.00 98.62 171 PHE A O 1
ATOM 1229 N N . VAL A 1 172 ? -4.154 3.077 5.502 1.00 98.50 172 VAL A N 1
ATOM 1230 C CA . VAL A 1 172 ? -4.644 3.436 4.167 1.00 98.50 172 VAL A CA 1
ATOM 1231 C C . VAL A 1 172 ? -6.054 3.998 4.259 1.00 98.50 172 VAL A C 1
ATOM 1233 O O . VAL A 1 172 ? -6.942 3.376 4.836 1.00 98.50 172 VAL A O 1
ATOM 1236 N N . ASN A 1 173 ? -6.287 5.156 3.652 1.00 98.06 173 ASN A N 1
ATOM 1237 C CA . ASN A 1 173 ? -7.623 5.685 3.424 1.00 98.06 173 ASN A CA 1
ATOM 1238 C C . ASN A 1 173 ? -8.276 4.955 2.248 1.00 98.06 173 ASN A C 1
ATOM 1240 O O . ASN A 1 173 ? -7.812 5.046 1.112 1.00 98.06 173 ASN A O 1
ATOM 1244 N N . ALA A 1 174 ? -9.394 4.275 2.502 1.00 97.69 174 ALA A N 1
ATOM 1245 C CA . ALA A 1 174 ? -10.279 3.857 1.428 1.00 97.69 174 ALA A CA 1
ATOM 1246 C C . ALA A 1 174 ? -10.912 5.106 0.798 1.00 97.69 174 ALA A C 1
ATOM 1248 O O . ALA A 1 174 ? -11.531 5.912 1.489 1.00 97.69 174 ALA A O 1
ATOM 1249 N N . MET A 1 175 ? -10.795 5.264 -0.517 1.00 95.44 175 MET A N 1
ATOM 1250 C CA . MET A 1 175 ? -11.348 6.411 -1.253 1.00 95.44 175 MET A CA 1
ATOM 1251 C C . MET A 1 175 ? -12.782 6.158 -1.745 1.00 95.44 175 MET A C 1
ATOM 1253 O O . MET A 1 175 ? -13.395 7.015 -2.382 1.00 95.44 175 MET A O 1
ATOM 1257 N N . GLY A 1 176 ? -13.326 4.979 -1.449 1.00 96.31 176 GLY A N 1
ATOM 1258 C CA . GLY A 1 176 ? -14.649 4.528 -1.857 1.00 96.31 176 GLY A CA 1
ATOM 1259 C C . GLY A 1 176 ? -15.043 3.223 -1.166 1.00 96.31 176 GLY A C 1
ATOM 1260 O O . GLY A 1 176 ? -14.472 2.854 -0.145 1.00 96.31 176 GLY A O 1
ATOM 1261 N N . SER A 1 177 ? -16.045 2.548 -1.724 1.00 97.25 177 SER A N 1
ATOM 1262 C CA . SER A 1 177 ? -16.542 1.232 -1.288 1.00 97.25 177 SER A CA 1
ATOM 1263 C C . SER A 1 177 ? -16.831 0.368 -2.514 1.00 97.25 177 SER A C 1
ATOM 1265 O 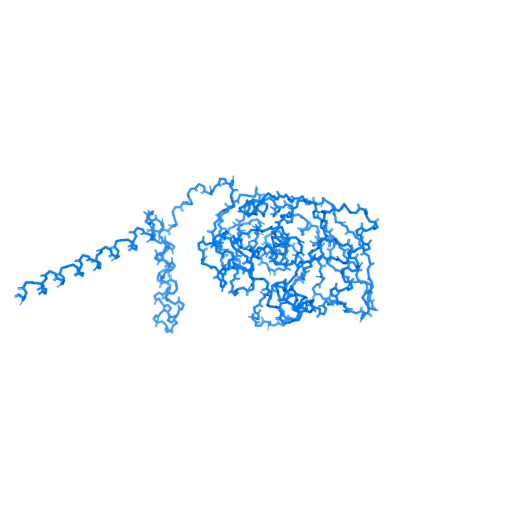O . SER A 1 177 ? -16.788 0.877 -3.639 1.00 97.25 177 SER A O 1
ATOM 1267 N N . GLY A 1 178 ? -17.151 -0.910 -2.311 1.00 97.75 178 GLY A N 1
ATOM 1268 C CA . GLY A 1 178 ? -17.429 -1.842 -3.404 1.00 97.75 178 GLY A CA 1
ATOM 1269 C C . GLY A 1 178 ? -16.143 -2.278 -4.093 1.00 97.75 178 GLY A C 1
ATOM 1270 O O . GLY A 1 178 ? -16.016 -2.160 -5.311 1.00 97.75 178 GLY A O 1
ATOM 1271 N N . PHE A 1 179 ? -15.180 -2.728 -3.293 1.00 98.50 179 PHE A N 1
ATOM 1272 C CA . PHE A 1 179 ? -13.845 -3.084 -3.750 1.00 98.50 179 PHE A CA 1
ATOM 1273 C C . PHE A 1 179 ? -13.895 -4.238 -4.753 1.00 98.50 179 PHE A C 1
ATOM 1275 O O . PHE A 1 179 ? -14.669 -5.190 -4.616 1.00 98.50 179 PHE A O 1
ATOM 1282 N N . THR A 1 180 ? -13.005 -4.178 -5.737 1.00 98.62 180 THR A N 1
ATOM 1283 C CA . THR A 1 180 ? -12.753 -5.240 -6.714 1.00 98.62 180 THR A CA 1
ATOM 1284 C C . THR A 1 180 ? -11.253 -5.498 -6.801 1.00 98.62 180 THR A C 1
ATOM 1286 O O . THR A 1 180 ? -10.460 -4.606 -6.532 1.00 98.62 180 THR A O 1
ATOM 1289 N N . LEU A 1 181 ? -10.841 -6.711 -7.184 1.00 98.50 181 LEU A N 1
ATOM 1290 C CA . LEU A 1 181 ? -9.412 -7.059 -7.258 1.00 98.50 181 LEU A CA 1
ATOM 1291 C C . LEU A 1 181 ? -8.635 -6.234 -8.295 1.00 98.50 181 LEU A C 1
ATOM 1293 O O . LEU A 1 181 ? -7.459 -5.946 -8.087 1.00 98.50 181 LEU A O 1
ATOM 1297 N N . ASP A 1 182 ? -9.295 -5.854 -9.390 1.00 97.81 182 ASP A N 1
ATOM 1298 C CA . ASP A 1 182 ? -8.727 -4.992 -10.429 1.00 97.81 182 ASP A CA 1
ATOM 1299 C C . ASP A 1 182 ? -8.733 -3.507 -10.032 1.00 97.81 182 ASP A C 1
ATOM 1301 O O . ASP A 1 182 ? -8.112 -2.689 -10.711 1.00 97.81 182 ASP A O 1
ATOM 1305 N N . ASP A 1 183 ? -9.451 -3.163 -8.960 1.00 98.19 183 ASP A N 1
ATOM 1306 C CA . ASP A 1 183 ? -9.657 -1.825 -8.413 1.00 98.19 183 ASP A CA 1
ATOM 1307 C C . ASP A 1 183 ? -9.734 -0.726 -9.480 1.00 98.19 183 ASP A C 1
ATOM 1309 O O . ASP A 1 183 ? -9.120 0.325 -9.338 1.00 98.19 183 ASP A O 1
ATOM 1313 N N . ALA A 1 184 ? -10.472 -0.940 -10.576 1.00 96.69 184 ALA A N 1
ATOM 1314 C CA . ALA A 1 184 ? -10.503 -0.005 -11.710 1.00 96.69 184 ALA A CA 1
ATOM 1315 C C . ALA A 1 184 ? -11.020 1.405 -11.340 1.00 96.69 184 ALA A C 1
ATOM 1317 O O . ALA A 1 184 ? -10.894 2.346 -12.124 1.00 96.69 184 ALA A O 1
ATOM 1318 N N . ALA A 1 185 ? -11.610 1.552 -10.149 1.00 95.62 185 ALA A N 1
ATOM 1319 C CA . ALA A 1 185 ? -12.056 2.817 -9.576 1.00 95.62 185 ALA A CA 1
ATOM 1320 C C . ALA A 1 185 ? -10.982 3.538 -8.728 1.00 95.62 185 ALA A C 1
ATOM 1322 O O . ALA A 1 185 ? -11.233 4.661 -8.287 1.00 95.62 185 ALA A O 1
ATOM 1323 N N . ASP A 1 186 ? -9.809 2.929 -8.520 1.00 95.06 186 ASP A N 1
ATOM 1324 C CA . ASP A 1 186 ? -8.695 3.443 -7.710 1.00 95.06 186 ASP A CA 1
ATOM 1325 C C . ASP A 1 186 ? -9.138 3.819 -6.289 1.00 95.06 186 ASP A C 1
ATOM 1327 O O . ASP A 1 186 ? -8.944 4.959 -5.842 1.00 95.06 186 ASP A O 1
ATOM 1331 N N . VAL A 1 187 ? -9.830 2.894 -5.609 1.00 96.75 187 VAL A N 1
ATOM 1332 C CA . VAL A 1 187 ? -10.424 3.165 -4.294 1.00 96.75 187 VAL A CA 1
ATOM 1333 C C . VAL A 1 187 ? -9.625 2.614 -3.121 1.00 96.75 187 VAL A C 1
ATOM 1335 O O . VAL A 1 187 ? -9.830 3.104 -2.010 1.00 96.75 187 VAL A O 1
ATOM 1338 N N . TYR A 1 188 ? -8.720 1.648 -3.316 1.00 98.19 188 TYR A N 1
ATOM 1339 C CA . TYR A 1 188 ? -7.931 1.100 -2.202 1.00 98.19 188 TYR A CA 1
ATOM 1340 C C . TYR A 1 188 ? -6.587 0.473 -2.600 1.00 98.19 188 TYR A C 1
ATOM 1342 O O . TYR A 1 188 ? -5.609 0.619 -1.866 1.00 98.19 188 TYR A O 1
ATOM 1350 N N . ALA A 1 189 ? -6.525 -0.234 -3.730 1.00 98.31 189 ALA A N 1
ATOM 1351 C CA . ALA A 1 189 ? -5.439 -1.146 -4.070 1.00 98.31 189 ALA A CA 1
ATOM 1352 C C . ALA A 1 189 ? -4.129 -0.404 -4.310 1.00 98.31 189 ALA A C 1
ATOM 1354 O O . ALA A 1 189 ? -3.083 -0.860 -3.861 1.00 98.31 189 ALA A O 1
ATOM 1355 N N . PHE A 1 190 ? -4.187 0.764 -4.956 1.00 97.19 190 PHE A N 1
ATOM 1356 C CA . PHE A 1 190 ? -3.003 1.584 -5.208 1.00 97.19 190 PHE A CA 1
ATOM 1357 C C . PHE A 1 190 ? -2.312 2.016 -3.914 1.00 97.19 190 PHE A C 1
ATOM 1359 O O . PHE A 1 190 ? -1.119 1.794 -3.751 1.00 97.19 190 PHE A O 1
ATOM 1366 N N . ALA A 1 191 ? -3.071 2.579 -2.974 1.00 96.56 191 ALA A N 1
ATOM 1367 C CA . ALA A 1 191 ? -2.539 3.025 -1.692 1.00 96.56 191 ALA A CA 1
ATOM 1368 C C . ALA A 1 191 ? -2.067 1.844 -0.832 1.00 96.56 191 ALA A C 1
ATOM 1370 O O . ALA A 1 191 ? -1.011 1.903 -0.212 1.00 96.56 191 ALA A O 1
ATOM 1371 N N . LEU A 1 192 ? -2.827 0.746 -0.827 1.00 98.56 192 LEU A N 1
ATOM 1372 C CA . LEU A 1 192 ? -2.480 -0.452 -0.072 1.00 98.56 192 LEU A CA 1
ATOM 1373 C C . LEU A 1 192 ? -1.220 -1.141 -0.603 1.00 98.56 192 LEU A C 1
ATOM 1375 O O . LEU A 1 192 ? -0.386 -1.558 0.199 1.00 98.56 192 LEU A O 1
ATOM 1379 N N . ALA A 1 193 ? -1.056 -1.232 -1.924 1.00 98.44 193 ALA A N 1
ATOM 1380 C CA . ALA A 1 193 ? 0.181 -1.709 -2.534 1.00 98.44 193 ALA A CA 1
ATOM 1381 C C . ALA A 1 193 ? 1.351 -0.788 -2.188 1.00 98.44 193 ALA A C 1
ATOM 1383 O O . ALA A 1 193 ? 2.348 -1.284 -1.673 1.00 98.44 193 ALA A O 1
ATOM 1384 N N . HIS A 1 194 ? 1.184 0.527 -2.361 1.00 97.50 194 HIS A N 1
ATOM 1385 C CA . HIS A 1 194 ? 2.229 1.516 -2.095 1.00 97.50 194 HIS A CA 1
ATOM 1386 C C . HIS A 1 194 ? 2.749 1.399 -0.665 1.00 97.50 194 HIS A C 1
ATOM 1388 O O . HIS A 1 194 ? 3.938 1.195 -0.453 1.00 97.50 194 HIS A O 1
ATOM 1394 N N . GLU A 1 195 ? 1.870 1.412 0.338 1.00 98.00 195 GLU A N 1
ATOM 1395 C CA . GLU A 1 195 ? 2.341 1.302 1.723 1.00 98.00 195 GLU A CA 1
ATOM 1396 C C . GLU A 1 195 ? 2.910 -0.075 2.065 1.00 98.00 195 GLU A C 1
ATOM 1398 O O . GLU A 1 195 ? 3.796 -0.176 2.912 1.00 98.00 195 GLU A O 1
ATOM 1403 N N . THR A 1 196 ? 2.443 -1.139 1.408 1.00 98.62 196 THR A N 1
ATOM 1404 C CA . THR A 1 196 ? 3.001 -2.484 1.606 1.00 98.62 196 THR A CA 1
ATOM 1405 C C . THR A 1 196 ? 4.399 -2.596 0.999 1.00 98.62 196 THR A C 1
ATOM 1407 O O . THR A 1 196 ? 5.289 -3.172 1.623 1.00 98.62 196 THR A O 1
ATOM 1410 N N . GLU A 1 197 ? 4.619 -2.045 -0.193 1.00 98.00 197 GLU A N 1
ATOM 1411 C CA . GLU A 1 197 ? 5.920 -1.982 -0.865 1.00 98.00 197 GLU A CA 1
ATOM 1412 C C . GLU A 1 197 ? 6.922 -1.175 -0.045 1.00 98.00 197 GLU A C 1
ATOM 1414 O O . GLU A 1 197 ? 8.007 -1.675 0.272 1.00 98.00 197 GLU A O 1
ATOM 1419 N N . GLU A 1 198 ? 6.522 0.023 0.377 1.00 96.62 198 GLU A N 1
ATOM 1420 C CA . GLU A 1 198 ? 7.375 0.909 1.157 1.00 96.62 198 GLU A CA 1
ATOM 1421 C C . GLU A 1 198 ? 7.717 0.312 2.525 1.00 96.62 198 GLU A C 1
ATOM 1423 O O . GLU A 1 198 ? 8.887 0.250 2.898 1.00 96.62 198 GLU A O 1
ATOM 1428 N N . MET A 1 199 ? 6.737 -0.243 3.245 1.00 98.00 199 MET A N 1
ATOM 1429 C CA . MET A 1 199 ? 6.987 -0.955 4.504 1.00 98.00 199 MET A CA 1
ATOM 1430 C C . MET A 1 199 ? 7.871 -2.192 4.296 1.00 98.00 199 MET A C 1
ATOM 1432 O O . MET A 1 199 ? 8.652 -2.556 5.176 1.00 98.00 199 MET A O 1
ATOM 1436 N N . THR A 1 200 ? 7.773 -2.863 3.146 1.00 98.44 200 THR A N 1
ATOM 1437 C CA . THR A 1 200 ? 8.620 -4.028 2.867 1.00 98.44 200 THR A CA 1
ATOM 1438 C C . THR A 1 200 ? 10.089 -3.629 2.798 1.00 98.44 200 THR A C 1
ATOM 1440 O O . THR A 1 200 ? 10.952 -4.368 3.286 1.00 98.44 200 THR A O 1
ATOM 1443 N N . VAL A 1 201 ? 10.382 -2.461 2.222 1.00 97.00 201 VAL A N 1
ATOM 1444 C CA . VAL A 1 201 ? 11.756 -1.985 2.054 1.00 97.00 201 VAL A CA 1
ATOM 1445 C C . VAL A 1 201 ? 12.252 -1.181 3.256 1.00 97.00 201 VAL A C 1
ATOM 1447 O O . VAL A 1 201 ? 13.368 -1.433 3.705 1.00 97.00 201 VAL A O 1
ATOM 1450 N N . ASP A 1 202 ? 11.449 -0.293 3.839 1.00 96.12 202 ASP A N 1
ATOM 1451 C CA . ASP A 1 202 ? 11.759 0.491 5.046 1.00 96.12 202 ASP A CA 1
ATOM 1452 C C . ASP A 1 202 ? 10.792 0.174 6.205 1.00 96.12 202 ASP A C 1
ATOM 1454 O O . ASP A 1 202 ? 10.058 1.047 6.670 1.00 96.12 202 ASP A O 1
ATOM 1458 N N . PRO A 1 203 ? 10.810 -1.052 6.763 1.00 96.31 203 PRO A N 1
ATOM 1459 C CA . PRO A 1 203 ? 9.856 -1.461 7.800 1.00 96.31 203 PRO A CA 1
ATOM 1460 C C . PRO A 1 203 ? 9.902 -0.599 9.065 1.00 96.31 203 PRO A C 1
ATOM 1462 O O . PRO A 1 203 ? 8.931 -0.516 9.810 1.00 96.31 203 PRO A O 1
ATOM 1465 N N . GLN A 1 204 ? 11.045 0.032 9.339 1.00 94.06 204 GLN A N 1
ATOM 1466 C CA . GLN A 1 204 ? 11.233 0.870 10.523 1.00 94.06 204 GLN A CA 1
ATOM 1467 C C . GLN A 1 204 ? 10.719 2.298 10.343 1.00 94.06 204 GLN A C 1
ATOM 1469 O O . GLN A 1 204 ? 10.770 3.089 11.288 1.00 94.06 204 GLN A O 1
ATOM 1474 N N . ALA A 1 205 ? 10.254 2.625 9.140 1.00 91.12 205 ALA A N 1
ATOM 1475 C CA . ALA A 1 205 ? 9.760 3.925 8.754 1.00 91.12 205 ALA A CA 1
ATOM 1476 C C . ALA A 1 205 ? 10.668 5.083 9.209 1.00 91.12 205 ALA A C 1
ATOM 1478 O O . ALA A 1 205 ? 10.220 6.058 9.819 1.00 91.12 205 ALA A O 1
ATOM 1479 N N . ASN A 1 206 ? 11.973 4.951 8.992 1.00 86.75 206 ASN A N 1
ATOM 1480 C CA . ASN A 1 206 ? 12.971 5.869 9.542 1.00 86.75 206 ASN A CA 1
ATOM 1481 C C . ASN A 1 206 ? 13.935 6.415 8.485 1.00 86.75 206 ASN A C 1
ATOM 1483 O O . ASN A 1 206 ? 14.914 7.070 8.853 1.00 86.75 206 ASN A O 1
ATOM 1487 N N . LEU A 1 207 ? 13.655 6.170 7.198 1.00 84.19 207 LEU A N 1
ATOM 1488 C CA . LEU A 1 207 ? 14.461 6.612 6.056 1.00 84.19 207 LEU A CA 1
ATOM 1489 C C . LEU A 1 207 ? 15.869 5.996 6.025 1.00 84.19 207 LEU A C 1
ATOM 1491 O O . LEU A 1 207 ? 16.754 6.496 5.326 1.00 84.19 207 LEU A O 1
ATOM 1495 N N . SER A 1 208 ? 16.107 4.921 6.786 1.00 86.75 208 SER A N 1
ATOM 1496 C CA . SER A 1 208 ? 17.357 4.160 6.685 1.00 86.75 208 SER A CA 1
ATOM 1497 C C . SER A 1 208 ? 17.440 3.378 5.375 1.00 86.75 208 SER A C 1
ATOM 1499 O O . SER A 1 208 ? 18.541 3.155 4.867 1.00 86.75 208 SER A O 1
ATOM 1501 N N . ASN A 1 209 ? 16.283 3.019 4.816 1.00 91.38 209 ASN A N 1
ATOM 1502 C CA . ASN A 1 209 ? 16.131 2.359 3.530 1.00 91.38 209 ASN A CA 1
ATOM 1503 C C . ASN A 1 209 ? 15.399 3.261 2.517 1.00 91.38 209 ASN A C 1
ATOM 1505 O O . ASN A 1 209 ? 14.842 4.291 2.904 1.00 91.38 209 ASN A O 1
ATOM 1509 N N . PRO A 1 210 ? 15.461 2.933 1.212 1.00 90.81 210 PRO A N 1
ATOM 1510 C CA . PRO A 1 210 ? 14.842 3.744 0.171 1.00 90.81 210 PRO A CA 1
ATOM 1511 C C . PRO A 1 210 ? 13.313 3.718 0.218 1.00 90.81 210 PRO A C 1
ATOM 1513 O O . PRO A 1 210 ? 12.751 2.679 0.546 1.00 90.81 210 PRO A O 1
ATOM 1516 N N . GLU A 1 211 ? 12.682 4.824 -0.191 1.00 90.50 211 GLU A N 1
ATOM 1517 C CA . GLU A 1 211 ? 11.253 4.839 -0.534 1.00 90.50 211 GLU A CA 1
ATOM 1518 C C . GLU A 1 211 ? 11.135 4.367 -1.997 1.00 90.50 211 GLU A C 1
ATOM 1520 O O . GLU A 1 211 ? 11.588 5.052 -2.921 1.00 90.50 211 GLU A O 1
ATOM 1525 N N . VAL A 1 212 ? 10.681 3.140 -2.213 1.00 94.44 212 VAL A N 1
ATOM 1526 C CA . VAL A 1 212 ? 10.743 2.415 -3.488 1.00 94.44 212 VAL A CA 1
ATOM 1527 C C . VAL A 1 212 ? 9.549 2.644 -4.398 1.00 94.44 212 VAL A C 1
ATOM 1529 O O . VAL A 1 212 ? 9.674 2.478 -5.612 1.00 94.44 212 VAL A O 1
ATOM 1532 N N . SER A 1 213 ? 8.421 3.062 -3.852 1.00 94.94 213 SER A N 1
ATOM 1533 C CA . SER A 1 213 ? 7.206 3.344 -4.604 1.00 94.94 213 SER A CA 1
ATOM 1534 C C . SER A 1 213 ? 7.150 4.823 -4.967 1.00 94.94 213 SER A C 1
ATOM 1536 O O . SER A 1 213 ? 6.781 5.144 -6.095 1.00 94.94 213 SER A O 1
ATOM 1538 N N . ASP A 1 214 ? 7.603 5.723 -4.088 1.00 90.75 214 ASP A N 1
ATOM 1539 C CA . ASP A 1 214 ? 7.611 7.185 -4.265 1.00 90.75 214 ASP A CA 1
ATOM 1540 C C . ASP A 1 214 ? 8.129 7.672 -5.639 1.00 90.75 214 ASP A C 1
ATOM 1542 O O . ASP A 1 214 ? 7.422 8.430 -6.318 1.00 90.75 214 ASP A O 1
ATOM 1546 N N . PRO A 1 215 ? 9.326 7.253 -6.109 1.00 92.12 215 PRO A N 1
ATOM 1547 C CA . PRO A 1 215 ? 9.866 7.634 -7.418 1.00 92.12 215 PRO A CA 1
ATOM 1548 C C . PRO A 1 215 ? 8.972 7.330 -8.618 1.00 92.12 215 PRO A C 1
ATOM 1550 O O . PRO A 1 215 ? 9.085 8.000 -9.648 1.00 92.12 215 PRO A O 1
ATOM 1553 N N . CYS A 1 216 ? 8.131 6.305 -8.498 1.00 93.94 216 CYS A N 1
ATOM 1554 C CA . CYS A 1 216 ? 7.341 5.733 -9.580 1.00 93.94 216 CYS A CA 1
ATOM 1555 C C . CYS A 1 216 ? 5.831 5.882 -9.358 1.00 93.94 216 CYS A C 1
ATOM 1557 O O . CYS A 1 216 ? 5.056 5.758 -10.306 1.00 93.94 216 CYS A O 1
ATOM 1559 N N . SER A 1 217 ? 5.391 6.216 -8.149 1.00 88.00 217 SER A N 1
ATOM 1560 C CA . SER A 1 217 ? 3.990 6.282 -7.762 1.00 88.00 217 SER A CA 1
ATOM 1561 C C . SER A 1 217 ? 3.779 7.257 -6.594 1.00 88.00 217 SER A C 1
ATOM 1563 O O . SER A 1 217 ? 4.542 7.291 -5.637 1.00 88.00 217 SER A O 1
ATOM 1565 N N . GLY A 1 218 ? 2.736 8.085 -6.673 1.00 77.94 218 GLY A N 1
ATOM 1566 C CA . GLY A 1 218 ? 2.360 9.005 -5.600 1.00 77.94 218 GLY A CA 1
ATOM 1567 C C . GLY A 1 218 ? 3.235 10.261 -5.546 1.00 77.94 218 GLY A C 1
ATOM 1568 O O . GLY A 1 218 ? 3.041 11.203 -6.320 1.00 77.94 218 GLY A O 1
ATOM 1569 N N . ASN A 1 219 ? 4.176 10.303 -4.603 1.00 80.00 219 ASN A N 1
ATOM 1570 C CA . ASN A 1 219 ? 4.777 11.546 -4.097 1.00 80.00 219 ASN A CA 1
ATOM 1571 C C . ASN A 1 219 ? 5.661 12.307 -5.083 1.00 80.00 219 ASN A C 1
ATOM 1573 O O . ASN A 1 219 ? 5.879 13.507 -4.909 1.00 80.00 219 ASN A O 1
ATOM 1577 N N . CYS A 1 220 ? 6.145 11.646 -6.133 1.00 84.5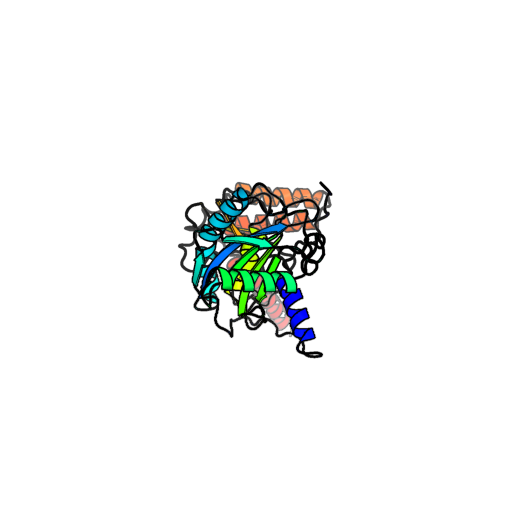6 220 CYS A N 1
ATOM 1578 C CA . CYS A 1 220 ? 6.969 12.276 -7.161 1.00 84.56 220 CYS A CA 1
ATOM 1579 C C . CYS A 1 220 ? 6.173 12.772 -8.379 1.00 84.56 220 CYS A C 1
ATOM 1581 O O . CYS A 1 220 ? 6.764 13.093 -9.410 1.00 84.56 220 CYS A O 1
ATOM 1583 N N . GLY A 1 221 ? 4.840 12.852 -8.278 1.00 83.00 221 GLY A N 1
ATOM 1584 C CA . GLY A 1 221 ? 3.982 13.380 -9.346 1.00 83.00 221 GLY A CA 1
ATOM 1585 C C . GLY A 1 221 ? 3.831 12.437 -10.541 1.00 83.00 221 GLY A C 1
ATOM 1586 O O . GLY A 1 221 ? 3.466 12.871 -11.631 1.00 83.00 221 GLY A O 1
ATOM 1587 N N . VAL A 1 222 ? 4.118 11.152 -10.337 1.00 86.31 222 VAL A N 1
ATOM 1588 C CA . VAL A 1 222 ? 3.910 10.065 -11.299 1.00 86.31 222 VAL A CA 1
ATOM 1589 C C . VAL A 1 222 ? 3.064 8.971 -10.651 1.00 86.31 222 VAL A C 1
ATOM 1591 O O . VAL A 1 222 ? 2.913 8.918 -9.433 1.00 86.31 222 VAL A O 1
ATOM 1594 N N . SER A 1 223 ? 2.432 8.122 -11.454 1.00 91.75 223 SER A N 1
ATOM 1595 C CA . SER A 1 223 ? 1.536 7.069 -10.955 1.00 91.75 223 SER A CA 1
ATOM 1596 C C . SER A 1 223 ? 1.610 5.836 -11.843 1.00 91.75 223 SER A C 1
ATOM 1598 O O . SER A 1 223 ? 0.630 5.458 -12.482 1.00 91.75 223 SER A O 1
ATOM 1600 N N . TYR A 1 224 ? 2.797 5.239 -11.915 1.00 95.38 224 TYR A N 1
ATOM 1601 C CA . TYR A 1 224 ? 2.975 3.935 -12.535 1.00 95.38 224 TYR A CA 1
ATOM 1602 C C . TYR A 1 224 ? 2.318 2.851 -11.687 1.00 95.38 224 TYR A C 1
ATOM 1604 O O . TYR A 1 224 ? 2.240 2.948 -10.459 1.00 95.38 224 TYR A O 1
ATOM 1612 N N . ARG A 1 225 ? 1.841 1.825 -12.381 1.00 97.38 225 ARG A N 1
ATOM 1613 C CA . ARG A 1 225 ? 1.332 0.575 -11.829 1.00 97.38 225 ARG A CA 1
ATOM 1614 C C . ARG A 1 225 ? 1.956 -0.579 -12.597 1.00 97.38 225 ARG A C 1
ATOM 1616 O O . ARG A 1 225 ? 2.143 -0.466 -13.813 1.00 97.38 225 ARG A O 1
ATOM 1623 N N . ASP A 1 226 ? 2.219 -1.667 -11.892 1.00 97.81 226 ASP A N 1
ATOM 1624 C CA . ASP A 1 226 ? 2.665 -2.936 -12.454 1.00 97.81 226 ASP A CA 1
ATOM 1625 C C . ASP A 1 226 ? 1.458 -3.883 -12.502 1.00 97.81 226 ASP A C 1
ATOM 1627 O O . ASP A 1 226 ? 0.863 -4.188 -11.469 1.00 97.81 226 ASP A O 1
ATOM 1631 N N . TYR A 1 227 ? 1.042 -4.301 -13.700 1.00 98.12 227 TYR A N 1
ATOM 1632 C CA . TYR A 1 227 ? -0.200 -5.046 -13.927 1.00 98.12 227 TYR A CA 1
ATOM 1633 C C . TYR A 1 227 ? 0.047 -6.547 -14.058 1.00 98.12 227 TYR A C 1
ATOM 1635 O O . TYR A 1 227 ? 0.974 -6.984 -14.747 1.00 98.12 227 TYR A O 1
ATOM 1643 N N . PHE A 1 228 ? -0.847 -7.339 -13.468 1.00 98.19 228 PHE A N 1
ATOM 1644 C CA . PHE A 1 228 ? -0.730 -8.792 -13.400 1.00 98.19 228 PHE A CA 1
ATOM 1645 C C . PHE A 1 228 ? -2.012 -9.494 -13.846 1.00 98.19 228 PHE A C 1
ATOM 1647 O O . PHE A 1 228 ? -3.124 -8.973 -13.711 1.00 98.19 228 PHE A O 1
ATOM 1654 N N . ASP A 1 229 ? -1.861 -10.707 -14.374 1.00 96.88 229 ASP A N 1
ATOM 1655 C CA . ASP A 1 229 ? -2.985 -11.607 -14.627 1.00 96.88 229 ASP A CA 1
ATOM 1656 C C . ASP A 1 229 ? -3.438 -12.325 -13.342 1.00 96.88 229 ASP A C 1
ATOM 1658 O O . ASP A 1 229 ? -2.831 -12.208 -12.278 1.00 96.88 229 ASP A O 1
ATOM 1662 N N . ALA A 1 230 ? -4.518 -13.107 -13.425 1.00 95.31 230 ALA A N 1
ATOM 1663 C CA . ALA A 1 230 ? -5.074 -13.813 -12.265 1.00 95.31 230 ALA A CA 1
ATOM 1664 C C . ALA A 1 230 ? -4.163 -14.928 -11.710 1.00 95.31 230 ALA A C 1
ATOM 1666 O O . ALA A 1 230 ? -4.439 -15.469 -10.643 1.00 95.31 230 ALA A O 1
ATOM 1667 N N . SER A 1 231 ? -3.108 -15.302 -12.439 1.00 93.94 231 SER A N 1
ATOM 1668 C CA . SER A 1 231 ? -2.089 -16.260 -11.994 1.00 93.94 231 SER A CA 1
ATOM 1669 C C . SER A 1 231 ? -0.860 -15.565 -11.398 1.00 93.94 231 SER A C 1
ATOM 1671 O O . SER A 1 231 ? 0.092 -16.248 -11.026 1.00 93.94 231 SER A O 1
ATOM 1673 N N . GLY A 1 232 ? -0.865 -14.230 -11.305 1.00 94.19 232 GLY A N 1
ATOM 1674 C CA . GLY A 1 232 ? 0.262 -13.441 -10.817 1.00 94.19 232 GLY A CA 1
ATOM 1675 C C . GLY A 1 232 ? 1.382 -13.264 -11.841 1.00 94.19 232 GLY A C 1
ATOM 1676 O O . GLY A 1 232 ? 2.489 -12.887 -11.462 1.00 94.19 232 GLY A O 1
ATOM 1677 N N . ASN A 1 233 ? 1.135 -13.529 -13.129 1.00 94.88 233 ASN A N 1
ATOM 1678 C CA . ASN A 1 233 ? 2.122 -13.236 -14.165 1.00 94.88 233 ASN A CA 1
ATOM 1679 C C . ASN A 1 233 ? 2.072 -11.754 -14.516 1.00 94.88 233 ASN A C 1
ATOM 1681 O O . ASN A 1 233 ? 0.996 -11.198 -14.743 1.00 94.88 233 ASN A O 1
ATOM 1685 N N . TYR A 1 234 ? 3.245 -11.136 -14.606 1.00 96.56 234 TYR A N 1
ATOM 1686 C CA . TYR A 1 234 ? 3.377 -9.762 -15.067 1.00 96.56 234 TYR A CA 1
ATOM 1687 C C . TYR A 1 234 ? 2.907 -9.631 -16.521 1.00 96.56 234 TYR A C 1
ATOM 1689 O O . TYR A 1 234 ? 3.326 -10.398 -17.393 1.00 96.56 234 TYR A O 1
ATOM 1697 N N . ILE A 1 235 ? 2.055 -8.642 -16.778 1.00 95.62 235 ILE A N 1
ATOM 1698 C CA . ILE A 1 235 ? 1.536 -8.318 -18.108 1.00 95.62 235 ILE A CA 1
ATOM 1699 C C . ILE A 1 235 ? 2.343 -7.164 -18.695 1.00 95.62 235 ILE A C 1
ATOM 1701 O O . ILE A 1 235 ? 2.926 -7.298 -19.771 1.00 95.62 235 ILE A O 1
ATOM 1705 N N . ASN A 1 236 ? 2.329 -6.025 -18.004 1.00 94.69 236 ASN A N 1
ATOM 1706 C CA . ASN A 1 236 ? 2.926 -4.766 -18.434 1.00 94.69 236 ASN A CA 1
ATOM 1707 C C . ASN A 1 236 ? 2.912 -3.767 -17.260 1.00 94.69 236 ASN A C 1
ATOM 1709 O O . ASN A 1 236 ? 2.259 -4.014 -16.247 1.00 94.69 236 ASN A O 1
ATOM 1713 N N . SER A 1 237 ? 3.562 -2.620 -17.418 1.00 95.50 237 SER A N 1
ATOM 1714 C CA . SER A 1 237 ? 3.464 -1.483 -16.502 1.00 95.50 237 SER A CA 1
ATOM 1715 C C . SER A 1 237 ? 3.039 -0.235 -17.259 1.00 95.50 237 SER A C 1
ATOM 1717 O O . SER A 1 237 ? 3.260 -0.109 -18.464 1.00 95.50 237 SER A O 1
ATOM 1719 N N . GLY A 1 238 ? 2.460 0.734 -16.562 1.00 92.62 238 GLY A N 1
ATOM 1720 C CA . GLY A 1 238 ? 2.151 2.018 -17.180 1.00 92.62 238 GLY A CA 1
ATOM 1721 C C . GLY A 1 238 ? 1.516 3.015 -16.229 1.00 92.62 238 GLY A C 1
ATOM 1722 O O . GLY A 1 238 ? 1.056 2.658 -15.148 1.00 92.62 238 GLY A O 1
ATOM 1723 N N . SER A 1 239 ? 1.491 4.274 -16.658 1.00 91.38 239 SER A N 1
ATOM 1724 C CA . SER A 1 239 ? 0.844 5.376 -15.941 1.00 91.38 239 SER A CA 1
ATOM 1725 C C . SER A 1 239 ? -0.620 5.589 -16.340 1.00 91.38 239 SER A C 1
ATOM 1727 O O . SER A 1 239 ? -1.369 6.222 -15.599 1.00 91.38 239 SER A O 1
ATOM 1729 N N . ALA A 1 240 ? -1.044 5.061 -17.495 1.00 89.56 240 ALA A N 1
ATOM 1730 C CA . ALA A 1 240 ? -2.441 5.081 -17.913 1.00 89.56 240 ALA A CA 1
ATOM 1731 C C . ALA A 1 240 ? -3.282 4.193 -16.987 1.00 89.56 240 ALA A C 1
ATOM 1733 O O . ALA A 1 240 ? -2.921 3.036 -16.751 1.00 89.56 240 ALA A O 1
ATOM 1734 N N . PHE A 1 241 ? -4.397 4.730 -16.484 1.00 90.44 241 PHE A N 1
ATOM 1735 C CA . PHE A 1 241 ? -5.277 4.024 -15.561 1.00 90.44 241 PHE A CA 1
ATOM 1736 C C . PHE A 1 241 ? -6.767 4.362 -15.784 1.00 90.44 241 PHE A C 1
ATOM 1738 O O . PHE A 1 241 ? -7.120 5.544 -15.767 1.00 90.44 241 PHE A O 1
ATOM 1745 N N . PRO A 1 242 ? -7.649 3.353 -15.933 1.00 93.25 242 PRO A N 1
ATOM 1746 C CA . PRO A 1 242 ? -7.319 1.943 -16.167 1.00 93.25 242 PRO A CA 1
ATOM 1747 C C . PRO A 1 242 ? -6.526 1.743 -17.475 1.00 93.25 242 PRO A C 1
ATOM 1749 O O . PRO A 1 242 ? -6.621 2.572 -18.384 1.00 93.25 242 PRO A O 1
ATOM 1752 N N . PRO A 1 243 ? -5.733 0.666 -17.604 1.00 93.25 243 PRO A N 1
ATOM 1753 C CA . PRO A 1 243 ? -5.016 0.372 -18.839 1.00 93.25 243 PRO A CA 1
ATOM 1754 C C . PRO A 1 243 ? -5.970 -0.070 -19.961 1.00 93.25 243 PRO A C 1
ATOM 1756 O O . PRO A 1 243 ? -7.053 -0.602 -19.725 1.00 93.25 243 PRO A O 1
ATOM 1759 N N . GLY A 1 244 ? -5.532 0.081 -21.214 1.00 93.38 244 GLY A N 1
ATOM 1760 C CA . GLY A 1 244 ? -6.275 -0.365 -22.404 1.00 93.38 244 GLY A CA 1
ATOM 1761 C C . GLY A 1 244 ? -6.274 -1.884 -22.646 1.00 93.38 244 GLY A C 1
ATOM 1762 O O . GLY A 1 244 ? -6.643 -2.328 -23.732 1.00 93.38 244 GLY A O 1
ATOM 1763 N N . TYR A 1 245 ? -5.827 -2.684 -21.677 1.00 91.31 245 TYR A N 1
ATOM 1764 C CA . TYR A 1 245 ? -5.731 -4.141 -21.762 1.00 91.31 245 TYR A CA 1
ATOM 1765 C C . TYR A 1 245 ? -6.284 -4.805 -20.491 1.00 91.31 245 TYR A C 1
ATOM 1767 O O . TYR A 1 245 ? -6.286 -4.182 -19.431 1.00 91.31 245 TYR A O 1
ATOM 1775 N N . PRO A 1 246 ? -6.751 -6.065 -20.569 1.00 94.50 246 PRO A N 1
ATOM 1776 C CA . PRO A 1 246 ? -7.232 -6.790 -19.397 1.00 94.50 246 PRO A CA 1
ATOM 1777 C C . PRO A 1 246 ? -6.113 -7.062 -18.389 1.00 94.50 246 PRO A C 1
ATOM 1779 O O . PRO A 1 246 ? -4.995 -7.400 -18.774 1.00 94.50 246 PRO A O 1
ATOM 1782 N N . TYR A 1 247 ? -6.450 -6.990 -17.108 1.00 98.00 247 TYR A N 1
ATOM 1783 C CA . TYR A 1 247 ? -5.602 -7.349 -15.974 1.00 98.00 247 TYR A CA 1
ATOM 1784 C C . TYR A 1 247 ? -6.501 -7.863 -14.836 1.00 98.00 247 TYR A C 1
ATOM 1786 O O . TYR A 1 247 ? -7.721 -7.704 -14.897 1.00 98.00 247 TYR A O 1
ATOM 1794 N N . ALA A 1 248 ? -5.926 -8.533 -13.838 1.00 98.19 248 ALA A N 1
ATOM 1795 C CA . ALA A 1 248 ? -6.673 -9.055 -12.689 1.00 98.19 248 ALA A CA 1
ATOM 1796 C C . ALA A 1 248 ? -6.421 -8.257 -11.408 1.00 98.19 248 ALA A C 1
ATOM 1798 O O . ALA A 1 248 ? -7.332 -8.102 -10.603 1.00 98.19 248 ALA A O 1
ATOM 1799 N N . PHE A 1 249 ? -5.190 -7.781 -11.226 1.00 98.69 249 PHE A N 1
ATOM 1800 C CA . PHE A 1 249 ? -4.784 -6.878 -10.154 1.00 98.69 249 PHE A CA 1
ATOM 1801 C C . PHE A 1 249 ? -3.545 -6.088 -10.602 1.00 98.69 249 PHE A C 1
ATOM 1803 O O . PHE A 1 249 ? -2.955 -6.374 -11.650 1.00 98.69 249 PHE A O 1
ATOM 1810 N N . PHE A 1 250 ? -3.154 -5.093 -9.817 1.00 98.56 250 PHE A N 1
ATOM 1811 C CA . PHE A 1 250 ? -1.906 -4.359 -10.002 1.00 98.56 250 PHE A CA 1
ATOM 1812 C C . PHE A 1 250 ? -1.239 -4.096 -8.654 1.00 98.56 250 PHE A C 1
ATOM 1814 O O . PHE A 1 250 ? -1.895 -4.147 -7.618 1.00 98.56 250 PHE A O 1
ATOM 1821 N N . VAL A 1 251 ? 0.051 -3.785 -8.671 1.00 98.38 251 VAL A N 1
ATOM 1822 C CA . VAL A 1 251 ? 0.732 -3.140 -7.539 1.00 98.38 251 VAL A CA 1
ATOM 1823 C C . VAL A 1 251 ? 1.205 -1.749 -7.976 1.00 98.38 251 VAL A C 1
ATOM 1825 O O . VAL A 1 251 ? 1.121 -1.416 -9.168 1.00 98.38 251 VAL A O 1
ATOM 1828 N N . SER A 1 252 ? 1.594 -0.884 -7.044 1.00 97.19 252 SER A N 1
ATOM 1829 C CA . SER A 1 252 ? 2.137 0.426 -7.418 1.00 97.19 252 SER A CA 1
ATOM 1830 C C . SER A 1 252 ? 3.494 0.258 -8.098 1.00 97.19 252 SER A C 1
ATOM 1832 O O . SER A 1 252 ? 4.151 -0.767 -7.969 1.00 97.19 252 SER A O 1
ATOM 1834 N N . GLY A 1 253 ? 3.897 1.241 -8.903 1.00 96.00 253 GLY A N 1
ATOM 1835 C CA . GLY A 1 253 ? 5.168 1.159 -9.613 1.00 96.00 253 GLY A CA 1
ATOM 1836 C C . GLY A 1 253 ? 6.337 1.068 -8.635 1.00 96.00 253 GLY A C 1
ATOM 1837 O O . GLY A 1 253 ? 6.528 1.977 -7.827 1.00 96.00 253 GLY A O 1
ATOM 1838 N N . PHE A 1 254 ? 7.137 0.012 -8.759 1.00 95.81 254 PHE A N 1
ATOM 1839 C CA . PHE A 1 254 ? 8.292 -0.242 -7.901 1.00 95.81 254 PHE A CA 1
ATOM 1840 C C . PHE A 1 254 ? 9.576 0.224 -8.588 1.00 95.81 254 PHE A C 1
ATOM 1842 O O . PHE A 1 254 ? 9.954 -0.310 -9.627 1.00 95.81 254 PHE A O 1
ATOM 1849 N N . VAL A 1 255 ? 10.307 1.190 -8.040 1.00 95.69 255 VAL A N 1
ATOM 1850 C CA . VAL A 1 255 ? 11.515 1.719 -8.691 1.00 95.69 255 VAL A CA 1
ATOM 1851 C C . VAL A 1 255 ? 12.657 0.697 -8.729 1.00 95.69 255 VAL A C 1
ATOM 1853 O O . VAL A 1 255 ? 12.822 -0.122 -7.830 1.00 95.69 255 VAL A O 1
ATOM 1856 N N . THR A 1 256 ? 13.493 0.733 -9.768 1.00 92.25 256 THR A N 1
ATOM 1857 C CA . THR A 1 256 ? 14.768 -0.013 -9.746 1.00 92.25 256 THR A CA 1
ATOM 1858 C C . THR A 1 256 ? 15.749 0.589 -8.723 1.00 92.25 256 THR A C 1
ATOM 1860 O O . THR A 1 256 ? 15.810 1.817 -8.593 1.00 92.25 256 THR A O 1
ATOM 1863 N N . PRO A 1 257 ? 16.633 -0.209 -8.084 1.00 91.25 257 PRO A N 1
ATOM 1864 C CA . PRO A 1 257 ? 17.579 0.305 -7.084 1.00 91.25 257 PRO A CA 1
ATOM 1865 C C . PRO A 1 257 ? 18.439 1.476 -7.572 1.00 91.25 257 PRO A C 1
ATOM 1867 O O . PRO A 1 257 ? 18.662 2.445 -6.852 1.00 91.25 257 PRO A O 1
ATOM 1870 N N . ALA A 1 258 ? 18.877 1.433 -8.834 1.00 87.81 258 ALA A N 1
ATOM 1871 C CA . ALA A 1 258 ? 19.721 2.473 -9.421 1.00 87.81 258 ALA A CA 1
ATOM 1872 C C . ALA A 1 258 ? 19.037 3.850 -9.523 1.00 87.81 258 ALA A C 1
ATOM 1874 O O . ALA A 1 258 ? 19.734 4.846 -9.708 1.00 87.81 258 ALA A O 1
ATOM 1875 N N . GLN A 1 259 ? 17.706 3.905 -9.436 1.00 91.38 259 GLN A N 1
ATOM 1876 C CA . GLN A 1 259 ? 16.903 5.124 -9.558 1.00 91.38 259 GLN A CA 1
ATOM 1877 C C . GLN A 1 259 ? 16.058 5.402 -8.308 1.00 91.38 259 GLN A C 1
ATOM 1879 O O . GLN A 1 259 ? 15.216 6.292 -8.341 1.00 91.38 259 GLN A O 1
ATOM 1884 N N . ALA A 1 260 ? 16.296 4.702 -7.193 1.00 90.00 260 ALA A N 1
ATOM 1885 C CA . ALA A 1 260 ? 15.497 4.854 -5.972 1.00 90.00 260 ALA A CA 1
ATOM 1886 C C . ALA A 1 260 ? 15.566 6.258 -5.340 1.00 90.00 260 ALA A C 1
ATOM 1888 O O . ALA A 1 260 ? 14.736 6.622 -4.519 1.00 90.00 260 ALA A O 1
ATOM 1889 N N . ASN A 1 261 ? 16.545 7.073 -5.735 1.00 85.56 261 ASN A N 1
ATOM 1890 C CA . ASN A 1 261 ? 16.684 8.464 -5.308 1.00 85.56 261 ASN A CA 1
ATOM 1891 C C . ASN A 1 261 ? 16.260 9.490 -6.380 1.00 85.56 261 ASN A C 1
ATOM 1893 O O . ASN A 1 261 ? 16.446 10.693 -6.170 1.00 85.56 261 ASN A O 1
ATOM 1897 N N . ALA A 1 262 ? 15.731 9.047 -7.525 1.00 84.69 262 ALA A N 1
ATOM 1898 C CA . ALA A 1 262 ? 15.232 9.913 -8.588 1.00 84.69 262 ALA A CA 1
ATOM 1899 C C . ALA A 1 262 ? 13.739 10.195 -8.371 1.00 84.69 262 ALA A C 1
ATOM 1901 O O . ALA A 1 262 ? 12.953 9.275 -8.222 1.00 84.69 262 ALA A O 1
ATOM 1902 N N . CYS A 1 263 ? 13.335 11.464 -8.342 1.00 86.25 263 CYS A N 1
ATOM 1903 C CA . CYS A 1 263 ? 11.955 11.851 -8.040 1.00 86.25 263 CYS A CA 1
ATOM 1904 C C . CYS A 1 263 ? 11.483 12.942 -9.019 1.00 86.25 263 CYS A C 1
ATOM 1906 O O . CYS A 1 263 ? 11.858 14.105 -8.836 1.00 86.25 263 CYS A O 1
ATOM 1908 N N . PRO A 1 264 ? 10.708 12.590 -10.065 1.00 90.75 264 PRO A N 1
ATOM 1909 C CA 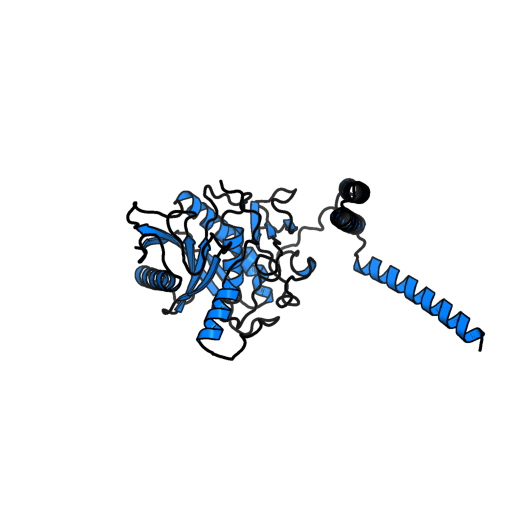. PRO A 1 264 ? 10.336 11.224 -10.461 1.00 90.75 264 PRO A CA 1
ATOM 1910 C C . PRO A 1 264 ? 11.508 10.433 -11.056 1.00 90.75 264 PRO A C 1
ATOM 1912 O O . PRO A 1 264 ? 12.475 11.009 -11.566 1.00 90.75 264 PRO A O 1
ATOM 1915 N N . ALA A 1 265 ? 11.410 9.107 -11.016 1.00 86.69 265 ALA A N 1
ATOM 1916 C CA . ALA A 1 265 ? 12.314 8.231 -11.746 1.00 86.69 265 ALA A CA 1
ATOM 1917 C C . ALA A 1 265 ? 11.954 8.181 -13.247 1.00 86.69 265 ALA A C 1
ATOM 1919 O O . ALA A 1 265 ? 10.807 8.426 -13.631 1.00 86.69 265 ALA A O 1
ATOM 1920 N N . PRO A 1 266 ? 12.918 7.857 -14.131 1.00 86.50 266 PRO A N 1
ATOM 1921 C CA . PRO A 1 266 ? 12.630 7.620 -15.544 1.00 86.50 266 PRO A CA 1
ATOM 1922 C C . PRO A 1 266 ? 11.657 6.449 -15.735 1.00 86.50 266 PRO A C 1
ATOM 1924 O O . PRO A 1 266 ? 11.750 5.456 -15.020 1.00 86.50 266 PRO A O 1
ATOM 1927 N N . ALA A 1 267 ? 10.808 6.501 -16.767 1.00 88.50 267 ALA A N 1
ATOM 1928 C CA . ALA A 1 267 ? 9.811 5.460 -17.060 1.00 88.50 267 ALA A CA 1
ATOM 1929 C C . ALA A 1 267 ? 10.392 4.033 -17.079 1.00 88.50 267 ALA A C 1
ATOM 1931 O O . ALA A 1 267 ? 9.832 3.121 -16.484 1.00 88.50 267 ALA A O 1
ATOM 1932 N N . ALA A 1 268 ? 11.568 3.848 -17.689 1.00 88.31 268 ALA A N 1
ATOM 1933 C CA . ALA A 1 268 ? 12.243 2.549 -17.766 1.00 88.31 268 ALA A CA 1
ATOM 1934 C C . ALA A 1 268 ? 12.664 1.974 -16.398 1.00 88.31 268 ALA A C 1
ATOM 1936 O O . ALA A 1 268 ? 12.965 0.789 -16.298 1.00 88.31 268 ALA A O 1
ATOM 1937 N N . ALA A 1 269 ? 12.709 2.803 -15.353 1.00 90.12 269 ALA A N 1
ATOM 1938 C CA . ALA A 1 269 ? 12.977 2.386 -13.983 1.00 90.12 269 ALA A CA 1
ATOM 1939 C C . ALA A 1 269 ? 11.707 2.099 -13.172 1.00 90.12 269 ALA A C 1
ATOM 1941 O O . ALA A 1 269 ? 11.840 1.656 -12.037 1.00 90.12 269 ALA A O 1
ATOM 1942 N N . CYS A 1 270 ? 10.530 2.356 -13.746 1.00 92.81 270 CYS A N 1
ATOM 1943 C CA . CYS A 1 270 ? 9.206 2.136 -13.160 1.00 92.81 270 CYS A CA 1
ATOM 1944 C C . CYS A 1 270 ? 8.362 1.127 -13.952 1.00 92.81 270 CYS A C 1
ATOM 1946 O O . CYS A 1 270 ? 7.278 0.767 -13.515 1.00 92.81 270 CYS A O 1
ATOM 1948 N N . ALA A 1 271 ? 8.814 0.734 -15.147 1.00 93.94 271 ALA A N 1
ATOM 1949 C CA . ALA A 1 271 ? 8.088 -0.138 -16.058 1.00 93.94 271 ALA A CA 1
ATOM 1950 C C . ALA A 1 271 ? 8.933 -1.359 -16.433 1.00 93.94 271 ALA A C 1
ATOM 1952 O O . ALA A 1 271 ? 9.597 -1.384 -17.471 1.00 93.94 271 ALA A O 1
ATOM 1953 N N . TYR A 1 272 ? 8.957 -2.352 -15.547 1.00 92.69 272 TYR A N 1
ATOM 1954 C CA . TYR A 1 272 ? 9.719 -3.585 -15.731 1.00 92.69 272 TYR A CA 1
ATOM 1955 C C . TYR A 1 272 ? 9.097 -4.734 -14.925 1.00 92.69 272 TYR A C 1
ATOM 1957 O O . TYR A 1 272 ? 8.463 -4.479 -13.904 1.00 92.69 272 TYR A O 1
ATOM 1965 N N . PRO A 1 273 ? 9.273 -6.001 -15.344 1.00 95.06 273 PRO A N 1
ATOM 1966 C CA . PRO A 1 273 ? 8.733 -7.149 -14.619 1.00 95.06 273 PRO A CA 1
ATOM 1967 C C . PRO A 1 273 ? 9.459 -7.400 -13.284 1.00 95.06 273 PRO A C 1
ATOM 1969 O O . PRO A 1 273 ? 10.659 -7.113 -13.184 1.00 95.06 273 PRO A O 1
ATOM 1972 N N . PRO A 1 274 ? 8.803 -8.036 -12.292 1.00 94.62 274 PRO A N 1
ATOM 1973 C CA . PRO A 1 274 ? 9.469 -8.432 -11.059 1.00 94.62 274 PRO A CA 1
ATOM 1974 C C . PRO A 1 274 ? 10.607 -9.433 -11.330 1.00 94.62 274 PRO A C 1
ATOM 1976 O O . PRO A 1 274 ? 10.453 -10.338 -12.162 1.00 94.62 274 PRO A O 1
ATOM 1979 N N . PRO A 1 275 ? 11.738 -9.353 -10.609 1.00 90.88 275 PRO A N 1
ATOM 1980 C CA . PRO A 1 275 ? 12.825 -10.320 -10.726 1.00 90.88 275 PRO A CA 1
ATOM 1981 C C . PRO A 1 275 ? 12.357 -11.771 -10.571 1.00 90.88 275 PRO A C 1
ATOM 1983 O O . PRO A 1 275 ? 11.532 -12.092 -9.721 1.00 90.88 275 PRO A O 1
ATOM 1986 N N . GLY A 1 276 ? 12.916 -12.677 -11.376 1.00 80.38 276 GLY A N 1
ATOM 1987 C CA . GLY A 1 276 ? 12.632 -14.114 -11.274 1.00 80.38 276 GLY A CA 1
ATOM 1988 C C . GLY A 1 276 ? 11.270 -14.552 -11.821 1.00 80.38 276 GLY A C 1
ATOM 1989 O O . GLY A 1 276 ? 11.058 -15.754 -11.986 1.00 80.38 276 GLY A O 1
ATOM 1990 N N . THR A 1 277 ? 10.382 -13.623 -12.184 1.00 64.88 277 THR A N 1
ATOM 1991 C CA . THR A 1 277 ? 9.256 -13.964 -13.056 1.00 64.88 277 THR A CA 1
ATOM 1992 C C . THR A 1 277 ? 9.800 -14.249 -14.459 1.00 64.88 277 THR A C 1
ATOM 1994 O O . THR A 1 277 ? 10.709 -13.546 -14.920 1.00 64.88 277 THR A O 1
ATOM 1997 N N . PRO A 1 278 ? 9.318 -15.292 -15.164 1.00 54.34 278 PRO A N 1
ATOM 1998 C CA . PRO A 1 278 ? 9.500 -15.340 -16.602 1.00 54.34 278 PRO A CA 1
ATOM 1999 C C . PRO A 1 278 ? 8.870 -14.050 -17.111 1.00 54.34 278 PRO A C 1
ATOM 2001 O O . PRO A 1 278 ? 7.651 -13.897 -17.027 1.00 54.34 278 PRO A O 1
ATOM 2004 N N . GLY A 1 279 ? 9.695 -13.101 -17.566 1.00 51.31 279 GLY A N 1
ATOM 2005 C CA . GLY A 1 279 ? 9.167 -11.926 -18.243 1.00 51.31 279 GLY A CA 1
ATOM 2006 C C . GLY A 1 279 ? 8.191 -12.414 -19.313 1.00 51.31 279 GLY A C 1
ATOM 2007 O O . GLY A 1 279 ? 8.409 -13.516 -19.842 1.00 51.31 279 GLY A O 1
ATOM 2008 N N . PRO A 1 280 ? 7.111 -11.668 -19.605 1.00 46.62 280 PRO A N 1
ATOM 2009 C CA . PRO A 1 280 ? 6.216 -12.030 -20.687 1.00 46.62 280 PRO A CA 1
ATOM 2010 C C . PRO A 1 280 ? 7.114 -12.374 -21.867 1.00 46.62 280 PRO A C 1
ATOM 2012 O O . PRO A 1 280 ? 7.970 -11.568 -22.252 1.00 46.62 280 PRO A O 1
ATOM 2015 N N . GLY A 1 281 ? 7.025 -13.626 -22.346 1.00 43.34 281 GLY A N 1
ATOM 2016 C CA . GLY A 1 281 ? 7.733 -14.014 -23.563 1.00 43.34 281 GLY A CA 1
ATOM 2017 C C . GLY A 1 281 ? 7.482 -12.888 -24.558 1.00 43.34 281 GLY A C 1
ATOM 2018 O O . GLY A 1 281 ? 6.341 -12.421 -24.573 1.00 43.34 281 GLY A O 1
ATOM 2019 N N . PRO A 1 282 ? 8.534 -12.380 -25.232 1.00 40.44 282 PRO A N 1
ATOM 2020 C CA . PRO A 1 282 ? 8.583 -11.036 -25.803 1.00 40.44 282 PRO A CA 1
ATOM 2021 C C . PRO A 1 282 ? 7.204 -10.643 -26.288 1.00 40.44 282 PRO A C 1
ATOM 2023 O O . PRO A 1 282 ? 6.661 -11.361 -27.137 1.00 40.44 282 PRO A O 1
ATOM 2026 N N . ALA A 1 283 ? 6.626 -9.606 -25.659 1.00 43.41 283 ALA A N 1
ATOM 2027 C CA . ALA A 1 283 ? 5.289 -9.141 -25.993 1.00 43.41 283 ALA A CA 1
ATOM 2028 C C . ALA A 1 283 ? 5.174 -9.172 -27.520 1.00 43.41 283 ALA A C 1
ATOM 2030 O O . ALA A 1 283 ? 6.115 -8.717 -28.188 1.00 43.41 283 ALA A O 1
ATOM 2031 N N . PRO A 1 284 ? 4.127 -9.805 -28.091 1.00 47.09 284 PRO A N 1
ATOM 2032 C CA . PRO A 1 284 ? 3.985 -9.825 -29.534 1.00 47.09 284 PRO A CA 1
ATOM 2033 C C . PRO A 1 284 ? 4.151 -8.378 -29.996 1.00 47.09 284 PRO A C 1
ATOM 2035 O O . PRO A 1 284 ? 3.509 -7.508 -29.398 1.00 47.09 284 PRO A O 1
ATOM 2038 N N . PRO A 1 285 ? 5.072 -8.114 -30.943 1.00 48.28 285 PRO A N 1
ATOM 2039 C CA . PRO A 1 285 ? 5.485 -6.759 -31.264 1.00 48.28 285 PRO A CA 1
ATOM 2040 C C . PRO A 1 285 ? 4.236 -5.899 -31.440 1.00 48.28 285 PRO A C 1
ATOM 2042 O O . PRO A 1 285 ? 3.293 -6.368 -32.097 1.00 48.28 285 PRO A O 1
ATOM 2045 N N . PRO A 1 286 ? 4.178 -4.713 -30.804 1.00 55.81 286 PRO A N 1
ATOM 2046 C CA . PRO A 1 286 ? 2.972 -3.904 -30.792 1.00 55.81 286 PRO A CA 1
ATOM 2047 C C . PRO A 1 286 ? 2.431 -3.761 -32.213 1.00 55.81 286 PRO A C 1
ATOM 2049 O O . PRO A 1 286 ? 3.199 -3.603 -33.162 1.00 55.81 286 PRO A O 1
ATOM 2052 N N . ASN A 1 287 ? 1.111 -3.897 -32.381 1.00 73.00 287 ASN A N 1
ATOM 2053 C CA . ASN A 1 287 ? 0.498 -3.861 -33.706 1.00 73.00 287 ASN A CA 1
ATOM 2054 C C . ASN A 1 287 ? 0.900 -2.544 -34.395 1.00 73.00 287 ASN A C 1
ATOM 2056 O O . ASN A 1 287 ? 0.490 -1.485 -33.913 1.00 73.00 287 ASN A O 1
ATOM 2060 N N . PRO A 1 288 ? 1.625 -2.576 -35.532 1.00 75.56 288 PRO A N 1
ATOM 2061 C CA . PRO A 1 288 ? 2.089 -1.361 -36.201 1.00 75.56 288 PRO A CA 1
ATOM 2062 C C . PRO A 1 288 ? 0.948 -0.397 -36.541 1.00 75.56 288 PRO A C 1
ATOM 2064 O O . PRO A 1 288 ? 1.141 0.812 -36.589 1.00 75.56 288 PRO A O 1
ATOM 2067 N N . THR A 1 289 ? -0.263 -0.928 -36.730 1.00 78.88 289 THR A N 1
ATOM 2068 C CA . THR A 1 289 ? -1.475 -0.137 -36.976 1.00 78.88 289 THR A CA 1
ATOM 2069 C C . THR A 1 289 ? -1.832 0.754 -35.785 1.00 78.88 289 THR A C 1
ATOM 2071 O O . THR A 1 289 ? -2.225 1.896 -35.991 1.00 78.88 289 THR A O 1
ATOM 2074 N N . ALA A 1 290 ? -1.671 0.259 -34.554 1.00 71.69 290 ALA A N 1
ATOM 2075 C CA . ALA A 1 290 ? -1.950 1.021 -33.339 1.00 71.69 290 ALA A CA 1
ATOM 2076 C C . ALA A 1 290 ? -0.895 2.117 -33.121 1.00 71.69 290 ALA A C 1
ATOM 2078 O O . ALA A 1 290 ? -1.257 3.266 -32.895 1.00 71.69 290 ALA A O 1
ATOM 2079 N N . CYS A 1 291 ? 0.390 1.799 -33.324 1.00 77.31 291 CYS A N 1
ATOM 2080 C CA . CYS A 1 291 ? 1.466 2.792 -33.237 1.00 77.31 291 CYS A CA 1
ATOM 2081 C C . CYS A 1 291 ? 1.288 3.923 -34.267 1.00 77.31 291 CYS A C 1
ATOM 2083 O O . CYS A 1 291 ? 1.455 5.098 -33.956 1.00 77.31 291 CYS A O 1
ATOM 2085 N N . LEU A 1 292 ? 0.908 3.586 -35.507 1.00 83.06 292 LEU A N 1
ATOM 2086 C CA . LEU A 1 292 ? 0.635 4.580 -36.552 1.00 83.06 292 LEU A CA 1
ATOM 2087 C C . LEU A 1 292 ? -0.602 5.433 -36.245 1.00 83.06 292 LEU A C 1
ATOM 2089 O O . LEU A 1 292 ? -0.641 6.601 -36.625 1.00 83.06 292 LEU A O 1
ATOM 2093 N N . GLN A 1 293 ? -1.603 4.866 -35.570 1.00 81.19 293 GLN A N 1
ATOM 2094 C CA . GLN A 1 293 ? -2.787 5.602 -35.139 1.00 81.19 293 GLN A CA 1
ATOM 2095 C C . GLN A 1 293 ? -2.454 6.613 -34.033 1.00 81.19 293 GLN A C 1
ATOM 2097 O O . GLN A 1 293 ? -2.981 7.722 -34.055 1.00 81.19 293 GLN A O 1
ATOM 2102 N N . GLU A 1 294 ? -1.549 6.270 -33.118 1.00 74.50 294 GLU A N 1
ATOM 2103 C CA . GLU A 1 294 ? -1.061 7.171 -32.065 1.00 74.50 294 GLU A CA 1
ATOM 2104 C C . GLU A 1 294 ? -0.244 8.335 -32.651 1.00 74.50 294 GLU A C 1
ATOM 2106 O O . GLU A 1 294 ? -0.520 9.493 -32.350 1.00 74.50 294 GLU A O 1
ATOM 2111 N N . ILE A 1 295 ? 0.633 8.059 -33.630 1.00 79.19 295 ILE A N 1
ATOM 2112 C CA . ILE A 1 295 ? 1.312 9.111 -34.413 1.00 79.19 295 ILE A CA 1
ATOM 2113 C C . ILE A 1 295 ? 0.291 10.006 -35.129 1.00 79.19 295 ILE A C 1
ATOM 2115 O O . ILE A 1 295 ? 0.421 11.229 -35.120 1.00 79.19 295 ILE A O 1
ATOM 2119 N N . GLY A 1 296 ? -0.719 9.409 -35.770 1.00 81.44 296 GLY A N 1
ATOM 2120 C CA . GLY A 1 296 ? -1.772 10.152 -36.465 1.00 81.44 296 GLY A CA 1
ATOM 2121 C C . GLY A 1 296 ? -2.550 11.073 -35.526 1.00 81.44 296 GLY A C 1
ATOM 2122 O O . GLY A 1 296 ? -2.747 12.243 -35.846 1.00 81.44 296 GLY A O 1
ATOM 2123 N N . THR A 1 297 ? -2.910 10.565 -34.348 1.00 80.56 297 THR A N 1
ATOM 2124 C CA . THR A 1 297 ? -3.612 11.318 -33.300 1.00 80.56 297 THR A CA 1
ATOM 2125 C C . THR A 1 297 ? -2.760 12.491 -32.822 1.00 80.56 297 THR A C 1
ATOM 2127 O O . THR A 1 297 ? -3.223 13.629 -32.858 1.00 80.56 297 THR A O 1
ATOM 2130 N N . GLY A 1 298 ? -1.481 12.261 -32.510 1.00 76.62 298 GLY A N 1
ATOM 2131 C CA . GLY A 1 298 ? -0.587 13.335 -32.079 1.00 76.62 298 GLY A CA 1
ATOM 2132 C C . GLY A 1 298 ? -0.380 14.424 -33.141 1.00 76.62 298 GLY A C 1
ATOM 2133 O O . GLY A 1 298 ? -0.324 15.613 -32.823 1.00 76.62 298 GLY A O 1
ATOM 2134 N N . VAL A 1 299 ? -0.353 14.062 -34.431 1.00 81.75 299 VAL A N 1
ATOM 2135 C CA . VAL A 1 299 ? -0.322 15.042 -35.533 1.00 81.75 299 VAL A CA 1
ATOM 2136 C C . VAL A 1 299 ? -1.614 15.860 -35.593 1.00 81.75 299 VAL A C 1
ATOM 2138 O O . VAL A 1 299 ? -1.550 17.081 -35.752 1.00 81.75 299 VAL A O 1
ATOM 2141 N N . GLU A 1 300 ? -2.780 15.226 -35.468 1.00 83.38 300 GLU A N 1
ATOM 2142 C CA . GLU A 1 300 ? -4.071 15.925 -35.455 1.00 83.38 300 GLU A CA 1
ATOM 2143 C C . GLU A 1 300 ? -4.170 16.909 -34.280 1.00 83.38 300 GLU A C 1
ATOM 2145 O O . GLU A 1 300 ? -4.576 18.059 -34.467 1.00 83.38 300 GLU A O 1
ATOM 2150 N N . GLU A 1 301 ? -3.722 16.508 -33.093 1.00 70.12 301 GLU A N 1
ATOM 2151 C CA . GLU A 1 301 ? -3.703 17.353 -31.899 1.00 70.12 301 GLU A CA 1
ATOM 2152 C C . GLU A 1 301 ? -2.728 18.524 -32.008 1.00 70.12 301 GLU A C 1
ATOM 2154 O O . GLU A 1 301 ? -3.069 19.661 -31.660 1.00 70.12 301 GLU A O 1
ATOM 2159 N N . PHE A 1 302 ? -1.537 18.277 -32.555 1.00 72.88 302 PHE A N 1
ATOM 2160 C CA . PHE A 1 302 ? -0.563 19.326 -32.828 1.00 72.88 302 PHE A CA 1
ATOM 2161 C C . PHE A 1 302 ? -1.144 20.374 -33.788 1.00 72.88 302 PHE A C 1
ATOM 2163 O O . PHE A 1 302 ? -1.035 21.578 -33.543 1.00 72.88 302 PHE A O 1
ATOM 2170 N N . LEU A 1 303 ? -1.822 19.931 -34.853 1.00 84.19 303 LEU A N 1
ATOM 2171 C CA . LEU A 1 303 ? -2.483 20.812 -35.823 1.00 84.19 303 LEU A CA 1
ATOM 2172 C C . LEU A 1 303 ? -3.689 21.556 -35.233 1.00 84.19 303 LEU A C 1
ATOM 2174 O O . LEU A 1 303 ? -3.983 22.673 -35.661 1.00 84.19 303 LEU A O 1
ATOM 2178 N N . ALA A 1 304 ? -4.359 20.981 -34.235 1.00 85.38 304 ALA A N 1
ATOM 2179 C CA . ALA A 1 304 ? -5.447 21.621 -33.499 1.00 85.38 304 ALA A CA 1
ATOM 2180 C C . ALA A 1 304 ? -4.967 22.664 -32.466 1.00 85.38 304 ALA A C 1
ATOM 2182 O O . ALA A 1 304 ? -5.790 23.317 -31.824 1.00 85.38 304 ALA A O 1
ATOM 2183 N N . GLY A 1 305 ? -3.650 22.853 -32.311 1.00 80.25 305 GLY A N 1
ATOM 2184 C CA . GLY A 1 305 ? -3.054 23.794 -31.360 1.00 80.25 305 GLY A CA 1
ATOM 2185 C C . GLY A 1 305 ? -2.786 23.203 -29.974 1.00 80.25 305 GLY A C 1
ATOM 2186 O O . GLY A 1 305 ? -2.339 23.931 -29.089 1.00 80.25 305 GLY A O 1
ATOM 2187 N N . ASN A 1 306 ? -3.002 21.897 -29.781 1.00 75.62 306 ASN A N 1
ATOM 2188 C CA . ASN A 1 306 ? -2.614 21.176 -28.571 1.00 75.62 306 ASN A CA 1
ATOM 2189 C C . ASN A 1 306 ? -1.178 20.646 -28.707 1.00 75.62 306 ASN A C 1
ATOM 2191 O O . ASN A 1 306 ? -0.920 19.446 -28.767 1.00 75.62 306 ASN A O 1
ATOM 2195 N N . THR A 1 307 ? -0.224 21.571 -28.813 1.00 69.81 307 THR A N 1
ATOM 2196 C CA . THR A 1 307 ? 1.164 21.265 -29.189 1.00 69.81 307 THR A CA 1
ATOM 2197 C C . THR A 1 307 ? 1.888 20.342 -28.213 1.00 69.81 307 THR A C 1
ATOM 2199 O O . THR A 1 307 ? 2.718 19.558 -28.652 1.00 69.81 307 THR A O 1
ATOM 2202 N N . THR A 1 308 ? 1.602 20.420 -26.910 1.00 64.19 308 THR A N 1
ATOM 2203 C CA . THR A 1 308 ? 2.289 19.585 -25.911 1.00 64.19 308 THR A CA 1
ATOM 2204 C C . THR A 1 308 ? 1.824 18.134 -25.983 1.00 64.19 308 THR A C 1
ATOM 2206 O O . THR A 1 308 ? 2.667 17.247 -26.067 1.00 64.19 308 THR A O 1
ATOM 2209 N N . GLN A 1 309 ? 0.508 17.892 -26.000 1.00 64.25 309 GLN A N 1
ATOM 2210 C CA . GLN A 1 309 ? -0.026 16.530 -26.096 1.00 64.25 309 GLN A CA 1
ATOM 2211 C C . GLN A 1 309 ? 0.308 15.902 -27.453 1.00 64.25 309 GLN A C 1
ATOM 2213 O O . GLN A 1 309 ? 0.814 14.786 -27.499 1.00 64.25 309 GLN A O 1
ATOM 2218 N N . GLY A 1 310 ? 0.192 16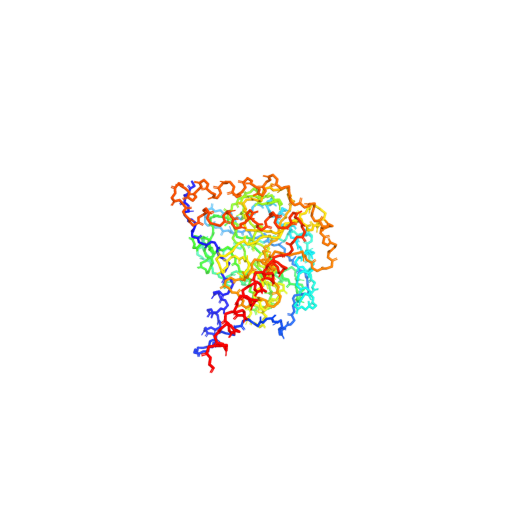.678 -28.537 1.00 67.25 310 GLY A N 1
ATOM 2219 C CA . GLY A 1 310 ? 0.522 16.190 -29.872 1.00 67.25 310 GLY A CA 1
ATOM 2220 C C . GLY A 1 310 ? 1.982 15.748 -30.031 1.00 67.25 310 GLY A C 1
ATOM 2221 O O . GLY A 1 310 ? 2.256 14.787 -30.745 1.00 67.25 310 GLY A O 1
ATOM 2222 N N . ILE A 1 311 ? 2.932 16.402 -29.348 1.00 64.94 311 ILE A N 1
ATOM 2223 C CA . ILE A 1 311 ? 4.341 15.966 -29.332 1.00 64.94 311 ILE A CA 1
ATOM 2224 C C . ILE A 1 311 ? 4.500 14.656 -28.552 1.00 64.94 311 ILE A C 1
ATOM 2226 O O . ILE A 1 311 ? 5.159 13.746 -29.049 1.00 64.94 311 ILE A O 1
ATOM 2230 N N . VAL A 1 312 ? 3.884 14.548 -27.372 1.00 62.88 312 VAL A N 1
ATOM 2231 C CA . VAL A 1 312 ? 3.959 13.345 -26.525 1.00 62.88 312 VAL A CA 1
ATOM 2232 C C . VAL A 1 312 ? 3.392 12.122 -27.249 1.00 62.88 312 VAL A C 1
ATOM 2234 O O . VAL A 1 312 ? 4.025 11.070 -27.260 1.00 62.88 312 VAL A O 1
ATOM 2237 N N . ASP A 1 313 ? 2.254 12.265 -27.923 1.00 61.53 313 ASP A N 1
ATOM 2238 C CA . ASP A 1 313 ? 1.608 11.162 -28.642 1.00 61.53 313 ASP A CA 1
ATOM 2239 C C . ASP A 1 313 ? 2.408 10.740 -29.886 1.00 61.53 313 ASP A C 1
ATOM 2241 O O . ASP A 1 313 ? 2.529 9.551 -30.192 1.00 61.53 313 ASP A O 1
ATOM 2245 N N . VAL A 1 314 ? 3.050 11.692 -30.576 1.00 66.38 314 VAL A N 1
ATOM 2246 C CA . VAL A 1 314 ? 3.987 11.378 -31.667 1.00 66.38 314 VAL A CA 1
ATOM 2247 C C . VAL A 1 314 ? 5.221 10.641 -31.140 1.00 66.38 314 VAL A C 1
ATOM 2249 O O . VAL A 1 314 ? 5.639 9.655 -31.750 1.00 66.38 314 VAL A O 1
ATOM 2252 N N . GLU A 1 315 ? 5.804 11.079 -30.022 1.00 71.06 315 GLU A N 1
ATOM 2253 C CA . GLU A 1 315 ? 6.947 10.406 -29.394 1.00 71.06 315 GLU A CA 1
ATOM 2254 C C . GLU A 1 315 ? 6.588 8.976 -28.968 1.00 71.06 315 GLU A C 1
ATOM 2256 O O . GLU A 1 315 ? 7.292 8.033 -29.340 1.00 71.06 315 GLU A O 1
ATOM 2261 N N . ASN A 1 316 ? 5.455 8.791 -28.286 1.00 67.88 316 ASN A N 1
ATOM 2262 C CA . ASN A 1 316 ? 4.961 7.480 -27.856 1.00 67.88 316 ASN A CA 1
ATOM 2263 C C . ASN A 1 316 ? 4.685 6.550 -29.044 1.00 67.88 316 ASN A C 1
ATOM 2265 O O . ASN A 1 316 ? 5.136 5.402 -29.047 1.00 67.88 316 ASN A O 1
ATOM 2269 N N . GLY A 1 317 ? 4.038 7.052 -30.098 1.00 70.75 317 GLY A N 1
ATOM 2270 C CA . GLY A 1 317 ? 3.776 6.284 -31.311 1.00 70.75 317 GLY A CA 1
ATOM 2271 C C . GLY A 1 317 ? 5.054 5.892 -32.069 1.00 70.75 317 GLY A C 1
ATOM 2272 O O . GLY A 1 317 ? 5.150 4.778 -32.592 1.00 70.75 317 GLY A O 1
ATOM 2273 N N . ILE A 1 318 ? 6.079 6.754 -32.086 1.00 74.31 318 ILE A N 1
ATOM 2274 C CA . ILE A 1 318 ? 7.403 6.427 -32.644 1.00 74.31 318 ILE A CA 1
ATOM 2275 C C . ILE A 1 318 ? 8.099 5.360 -31.797 1.00 74.31 318 ILE A C 1
ATOM 2277 O O . ILE A 1 318 ? 8.631 4.402 -32.360 1.00 74.31 318 ILE A O 1
ATOM 2281 N N . TYR A 1 319 ? 8.085 5.483 -30.467 1.00 69.12 319 TYR A N 1
ATOM 2282 C CA . TYR A 1 319 ? 8.664 4.473 -29.580 1.00 69.12 319 TYR A CA 1
ATOM 2283 C C . TYR A 1 319 ? 7.972 3.117 -29.738 1.00 69.12 319 TYR A C 1
ATOM 2285 O O . TYR A 1 319 ? 8.658 2.111 -29.915 1.00 69.12 319 TYR A O 1
ATOM 2293 N N . CYS A 1 320 ? 6.639 3.105 -29.797 1.00 74.00 320 CYS A N 1
ATOM 2294 C CA . CYS A 1 320 ? 5.826 1.932 -30.116 1.00 74.00 320 CYS A CA 1
ATOM 2295 C C . CYS A 1 320 ? 6.246 1.305 -31.454 1.00 74.00 320 CYS A C 1
ATOM 2297 O O . CYS A 1 320 ? 6.473 0.097 -31.542 1.00 74.00 320 CYS A O 1
ATOM 2299 N N . LEU A 1 321 ? 6.407 2.114 -32.508 1.00 77.56 321 LEU A N 1
ATOM 2300 C CA . LEU A 1 321 ? 6.764 1.616 -33.836 1.00 77.56 321 LEU A CA 1
ATOM 2301 C C . LEU A 1 321 ? 8.183 1.033 -33.867 1.00 77.56 321 LEU A C 1
ATOM 2303 O O . LEU A 1 321 ? 8.393 -0.034 -34.443 1.00 77.56 321 LEU A O 1
ATOM 2307 N N . LEU A 1 322 ? 9.152 1.700 -33.241 1.00 73.88 322 LEU A N 1
ATOM 2308 C CA . LEU A 1 322 ? 10.528 1.209 -33.143 1.00 73.88 322 LEU A CA 1
ATOM 2309 C C . LEU A 1 322 ? 10.594 -0.119 -32.383 1.00 73.88 322 LEU A C 1
ATOM 2311 O O . LEU A 1 322 ? 11.274 -1.046 -32.833 1.00 73.88 322 LEU A O 1
ATOM 2315 N N . ASP A 1 323 ? 9.830 -0.242 -31.299 1.00 68.06 323 ASP A N 1
ATOM 2316 C CA . ASP A 1 323 ? 9.723 -1.476 -30.525 1.00 68.06 323 ASP A CA 1
ATOM 2317 C C . ASP A 1 323 ? 9.058 -2.606 -31.335 1.00 68.06 323 ASP A C 1
ATOM 2319 O O . ASP A 1 323 ? 9.589 -3.717 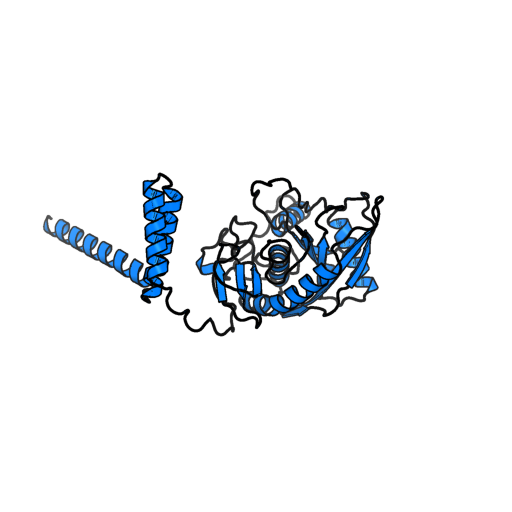-31.395 1.00 68.06 323 ASP A O 1
ATOM 2323 N N . SER A 1 324 ? 7.998 -2.308 -32.106 1.00 71.69 324 SER A N 1
ATOM 2324 C CA . SER A 1 324 ? 7.359 -3.276 -33.024 1.00 71.69 324 SER A CA 1
ATOM 2325 C C . SER A 1 324 ? 8.311 -3.842 -34.085 1.00 71.69 324 SER A C 1
ATOM 2327 O O . SER A 1 324 ? 8.134 -4.963 -34.566 1.00 71.69 324 SER A O 1
ATOM 2329 N N . LEU A 1 325 ? 9.343 -3.075 -34.443 1.00 75.00 325 LEU A N 1
ATOM 2330 C CA . LEU A 1 325 ? 10.369 -3.452 -35.413 1.00 75.00 325 LEU A CA 1
ATOM 2331 C C . LEU A 1 325 ? 11.585 -4.130 -34.759 1.00 75.00 325 LEU A C 1
ATOM 2333 O O . LEU A 1 325 ? 12.533 -4.491 -35.461 1.00 75.00 325 LEU A O 1
ATOM 2337 N N . GLY A 1 326 ? 11.594 -4.296 -33.432 1.00 70.00 326 GLY A N 1
ATOM 2338 C CA . GLY A 1 326 ? 12.738 -4.817 -32.682 1.00 70.00 326 GLY A CA 1
ATOM 2339 C C . GLY A 1 326 ? 13.954 -3.883 -32.704 1.00 70.00 326 GLY A C 1
ATOM 2340 O O . GLY A 1 326 ? 15.099 -4.334 -32.582 1.00 70.00 326 GLY A O 1
ATOM 2341 N N . ILE A 1 327 ? 13.735 -2.581 -32.908 1.00 71.62 327 ILE A N 1
ATOM 2342 C CA . ILE A 1 327 ? 14.778 -1.555 -32.941 1.00 71.62 327 ILE A CA 1
ATOM 2343 C C . ILE A 1 327 ? 14.819 -0.889 -31.568 1.00 71.62 327 ILE A C 1
ATOM 2345 O O . ILE A 1 327 ? 13.989 -0.044 -31.253 1.00 71.62 327 ILE A O 1
ATOM 2349 N N . SER A 1 328 ? 15.815 -1.227 -30.744 1.00 66.12 328 SER A N 1
ATOM 2350 C CA . SER A 1 328 ? 15.965 -0.542 -29.458 1.00 66.12 328 SER A CA 1
ATOM 2351 C C . SER A 1 328 ? 16.316 0.937 -29.661 1.00 66.12 328 SER A C 1
ATOM 2353 O O . SER A 1 328 ? 17.156 1.284 -30.499 1.00 66.12 328 SER A O 1
ATOM 2355 N N . VAL A 1 329 ? 15.723 1.815 -28.849 1.00 58.22 329 VAL A N 1
ATOM 2356 C CA . VAL A 1 329 ? 15.986 3.268 -28.858 1.00 58.22 329 VAL A CA 1
ATOM 2357 C C . VAL A 1 329 ? 17.476 3.565 -28.651 1.00 58.22 329 VAL A C 1
ATOM 2359 O O . VAL A 1 329 ? 18.020 4.474 -29.269 1.00 58.22 329 VAL A O 1
ATOM 2362 N N . ALA A 1 330 ? 18.181 2.727 -27.883 1.00 52.75 330 ALA A N 1
ATOM 2363 C CA . ALA A 1 330 ? 19.633 2.797 -27.733 1.00 52.75 330 ALA A CA 1
ATOM 2364 C C . ALA A 1 330 ? 20.380 2.620 -29.069 1.00 52.75 330 ALA A C 1
ATOM 2366 O O . ALA A 1 330 ? 21.383 3.284 -29.310 1.00 52.75 330 ALA A O 1
ATOM 2367 N N . ARG A 1 331 ? 19.890 1.756 -29.967 1.00 51.66 331 ARG A N 1
ATOM 2368 C CA . ARG A 1 331 ? 20.479 1.515 -31.293 1.00 51.66 331 ARG A CA 1
ATOM 2369 C C . ARG A 1 331 ? 20.174 2.653 -32.275 1.00 51.66 331 ARG A C 1
ATOM 2371 O O . ARG A 1 331 ? 21.003 2.926 -33.143 1.00 51.66 331 ARG A O 1
ATOM 2378 N N . PHE A 1 332 ? 19.028 3.317 -32.110 1.00 57.91 332 PHE A N 1
ATOM 2379 C CA . PHE A 1 332 ? 18.634 4.501 -32.878 1.00 57.91 332 PHE A CA 1
ATOM 2380 C C . PHE A 1 332 ? 19.405 5.753 -32.433 1.00 57.91 332 PHE A C 1
ATOM 2382 O O . PHE A 1 332 ? 20.016 6.419 -33.263 1.00 57.91 332 PHE A O 1
ATOM 2389 N N . ALA A 1 333 ? 19.488 6.012 -31.123 1.00 59.97 333 ALA A N 1
ATOM 2390 C CA . ALA A 1 333 ? 20.298 7.090 -30.554 1.00 59.97 333 ALA A CA 1
ATOM 2391 C C . ALA A 1 333 ? 21.788 6.920 -30.892 1.00 59.97 333 ALA A C 1
ATOM 2393 O O . ALA A 1 333 ? 22.458 7.888 -31.239 1.00 59.97 333 ALA A O 1
ATOM 2394 N N . LEU A 1 334 ? 22.300 5.683 -30.881 1.00 47.47 334 LEU A N 1
ATOM 2395 C CA . LEU A 1 334 ? 23.667 5.385 -31.310 1.00 47.47 334 LEU A CA 1
ATOM 2396 C C . LEU A 1 334 ? 23.891 5.667 -32.806 1.00 47.47 334 LEU A C 1
ATOM 2398 O O . LEU A 1 334 ? 24.988 6.074 -33.169 1.00 47.47 334 LEU A O 1
ATOM 2402 N N . HIS A 1 335 ? 22.882 5.480 -33.667 1.00 54.25 335 HIS A N 1
ATOM 2403 C CA . HIS A 1 335 ? 22.965 5.865 -35.083 1.00 54.25 335 HIS A CA 1
ATOM 2404 C C . HIS A 1 335 ? 22.917 7.382 -35.267 1.00 54.25 335 HIS A C 1
ATOM 2406 O O . HIS A 1 335 ? 23.778 7.918 -35.950 1.00 54.25 335 HIS A O 1
ATOM 2412 N N . ALA A 1 336 ? 21.992 8.080 -34.603 1.00 62.81 336 ALA A N 1
ATOM 2413 C CA . ALA A 1 336 ? 21.892 9.537 -34.689 1.00 62.81 336 ALA A CA 1
ATOM 2414 C C . ALA A 1 336 ? 23.176 10.234 -34.195 1.00 62.81 336 ALA A C 1
ATOM 2416 O O . ALA A 1 336 ? 23.728 11.088 -34.881 1.00 62.81 336 ALA A O 1
ATOM 2417 N N . VAL A 1 337 ? 23.722 9.794 -33.053 1.00 58.06 337 VAL A N 1
ATOM 2418 C CA . VAL A 1 337 ? 24.997 10.306 -32.519 1.00 58.06 337 VAL A CA 1
ATOM 2419 C C . VAL A 1 337 ? 26.170 9.966 -33.442 1.00 58.06 337 VAL A C 1
ATOM 2421 O O . VAL A 1 337 ? 27.101 10.759 -33.572 1.00 58.06 337 VAL A O 1
ATOM 2424 N N . LYS A 1 338 ? 26.149 8.800 -34.096 1.00 59.59 338 LYS A N 1
ATOM 2425 C CA . LYS A 1 338 ? 27.183 8.415 -35.060 1.00 59.59 338 LYS A CA 1
ATOM 2426 C C . LYS A 1 338 ? 27.144 9.300 -36.308 1.00 59.59 338 LYS A C 1
ATOM 2428 O O . LYS A 1 338 ? 28.205 9.747 -36.734 1.00 59.59 338 LYS A O 1
ATOM 2433 N N . ASP A 1 339 ? 25.964 9.582 -36.848 1.00 64.94 339 ASP A N 1
ATOM 2434 C CA . ASP A 1 339 ? 25.804 10.429 -38.035 1.00 64.94 339 ASP A CA 1
ATOM 2435 C C . ASP A 1 339 ? 26.240 11.878 -37.745 1.00 64.94 339 ASP A C 1
ATOM 2437 O O . ASP A 1 339 ? 26.963 12.484 -38.541 1.00 64.94 339 ASP A O 1
ATOM 2441 N N . ASP A 1 340 ? 25.910 12.406 -36.561 1.00 67.19 340 ASP A N 1
ATOM 2442 C CA . ASP A 1 340 ? 26.375 13.725 -36.112 1.00 67.19 340 ASP A CA 1
ATOM 2443 C C . ASP A 1 340 ? 27.896 13.767 -35.878 1.00 67.19 340 ASP A C 1
ATOM 2445 O O . ASP A 1 340 ? 28.554 14.750 -36.231 1.00 67.19 340 ASP A O 1
ATOM 2449 N N . LEU A 1 341 ? 28.491 12.697 -35.336 1.00 52.88 341 LEU A N 1
ATOM 2450 C CA . LEU A 1 341 ? 29.947 12.579 -35.174 1.00 52.88 341 LEU A CA 1
ATOM 2451 C C . LEU A 1 341 ? 30.678 12.476 -36.517 1.00 52.88 341 LEU A C 1
ATOM 2453 O O . LEU A 1 341 ? 31.750 13.065 -36.675 1.00 52.88 341 LEU A O 1
ATOM 2457 N N . GLU A 1 342 ? 30.126 11.749 -37.490 1.00 70.62 342 GLU A N 1
ATOM 2458 C CA . GLU A 1 342 ? 30.694 11.658 -38.839 1.00 70.62 342 GLU A CA 1
ATOM 2459 C C . GLU A 1 342 ? 30.623 13.005 -39.568 1.00 70.62 342 GLU A C 1
ATOM 2461 O O . GLU A 1 342 ? 31.591 13.399 -40.225 1.00 70.62 342 GLU A O 1
ATOM 2466 N N . LYS A 1 343 ? 29.539 13.763 -39.376 1.00 79.81 343 LYS A N 1
ATOM 2467 C CA . LYS A 1 343 ? 29.410 15.130 -39.891 1.00 79.81 343 LYS A CA 1
ATOM 2468 C C . LYS A 1 343 ? 30.404 16.093 -39.238 1.00 79.81 343 LYS A C 1
ATOM 2470 O O . LYS A 1 343 ? 31.115 16.798 -39.948 1.00 79.81 343 LYS A O 1
ATOM 2475 N N . LEU A 1 344 ? 30.524 16.071 -37.909 1.00 58.25 344 LEU A N 1
ATOM 2476 C CA . LEU A 1 344 ? 31.485 16.904 -37.176 1.00 58.25 344 LEU A CA 1
ATOM 2477 C C . LEU A 1 344 ? 32.931 16.612 -37.607 1.00 58.25 344 LEU A C 1
ATOM 2479 O O . LEU A 1 344 ? 33.741 17.527 -37.746 1.00 58.25 344 LEU A O 1
ATOM 2483 N N . LYS A 1 345 ? 33.253 15.337 -37.849 1.00 71.94 345 LYS A N 1
ATOM 2484 C CA . LYS A 1 345 ? 34.552 14.920 -38.382 1.00 71.94 345 LYS A CA 1
ATOM 2485 C C . LYS A 1 345 ? 34.802 15.487 -39.781 1.00 71.94 345 LYS A C 1
ATOM 2487 O O . LYS A 1 345 ? 35.885 16.009 -40.025 1.00 71.94 345 LYS A O 1
ATOM 2492 N N . ALA A 1 346 ? 33.818 15.411 -40.677 1.00 83.06 346 ALA A N 1
ATOM 2493 C CA . ALA A 1 346 ? 33.937 15.951 -42.030 1.00 83.06 346 ALA A CA 1
ATOM 2494 C C . ALA A 1 346 ? 34.141 17.477 -42.033 1.00 83.06 346 ALA A C 1
ATOM 2496 O O . ALA A 1 346 ? 34.978 17.983 -42.781 1.00 83.06 346 ALA A O 1
ATOM 2497 N N . ASP A 1 347 ? 33.432 18.196 -41.161 1.00 79.62 347 ASP A N 1
ATOM 2498 C CA . ASP A 1 347 ? 33.582 19.645 -41.002 1.00 79.62 347 ASP A CA 1
ATOM 2499 C C . ASP A 1 347 ? 34.972 20.009 -40.445 1.00 79.62 347 ASP A C 1
ATOM 2501 O O . ASP A 1 347 ? 35.617 20.941 -40.931 1.00 79.62 347 ASP A O 1
ATOM 2505 N N . LEU A 1 348 ? 35.483 19.237 -39.478 1.00 63.03 348 LEU A N 1
ATOM 2506 C CA . LEU A 1 348 ? 36.820 19.437 -38.911 1.00 63.03 348 LEU A CA 1
ATOM 2507 C C . LEU A 1 348 ? 37.931 19.179 -39.940 1.00 63.03 348 LEU A C 1
ATOM 2509 O O . LEU A 1 348 ? 38.870 19.970 -40.043 1.00 63.03 348 LEU A O 1
ATOM 2513 N N . ASP A 1 349 ? 37.811 18.109 -40.728 1.00 78.31 349 ASP A N 1
ATOM 2514 C CA . ASP A 1 349 ? 38.749 17.796 -41.810 1.00 78.31 349 ASP A CA 1
ATOM 2515 C C . ASP A 1 349 ? 38.744 18.904 -42.879 1.00 78.31 349 ASP A C 1
ATOM 2517 O O . ASP A 1 349 ? 39.802 19.279 -43.389 1.00 78.31 349 ASP A O 1
ATOM 2521 N N . ALA A 1 350 ? 37.578 19.479 -43.189 1.00 84.75 350 ALA A N 1
ATOM 2522 C CA . ALA A 1 350 ? 37.454 20.582 -44.139 1.00 84.75 350 ALA A CA 1
ATOM 2523 C C . ALA A 1 350 ? 38.104 21.887 -43.642 1.00 84.75 350 ALA A C 1
ATOM 2525 O O . ALA A 1 350 ? 38.655 22.632 -44.454 1.00 84.75 350 ALA A O 1
ATOM 2526 N N . GLU A 1 351 ? 38.068 22.172 -42.338 1.00 79.75 351 GLU A N 1
ATOM 2527 C CA . GLU A 1 351 ? 38.757 23.327 -41.744 1.00 79.75 351 GLU A CA 1
ATOM 2528 C C . GLU A 1 351 ? 40.274 23.116 -41.642 1.00 79.75 351 GLU A C 1
ATOM 2530 O O . GLU A 1 351 ? 41.044 24.035 -41.920 1.00 79.75 351 GLU A O 1
ATOM 2535 N N . LEU A 1 352 ? 40.728 21.898 -41.332 1.00 70.88 352 LEU A N 1
ATOM 2536 C CA . LEU A 1 352 ? 42.156 21.556 -41.271 1.00 70.88 352 LEU A CA 1
ATOM 2537 C C . LEU A 1 352 ? 42.877 21.710 -42.617 1.00 70.88 352 LEU A C 1
ATOM 2539 O O . LEU A 1 352 ? 44.057 22.038 -42.630 1.00 70.88 352 LEU A O 1
ATOM 2543 N N . HIS A 1 353 ? 42.184 21.526 -43.743 1.00 77.75 353 HIS A N 1
ATOM 2544 C CA . HIS A 1 353 ? 42.755 21.730 -45.083 1.00 77.75 353 HIS A CA 1
ATOM 2545 C C . HIS A 1 353 ? 42.806 23.202 -45.526 1.00 77.75 353 HIS A C 1
ATOM 2547 O O . HIS A 1 353 ? 43.313 23.495 -46.611 1.00 77.75 353 HIS A O 1
ATOM 2553 N N . LYS A 1 354 ? 42.265 24.133 -44.729 1.00 77.88 354 LYS A N 1
ATOM 2554 C CA . LYS A 1 354 ? 42.322 25.579 -45.005 1.00 77.88 354 LYS A CA 1
ATOM 2555 C C . LYS A 1 354 ? 43.531 26.271 -44.363 1.00 77.88 354 LYS A C 1
ATOM 2557 O O . LYS A 1 354 ? 43.758 27.443 -44.663 1.00 77.88 354 LYS A O 1
ATOM 2562 N N . VAL A 1 355 ? 44.272 25.574 -43.497 1.00 63.97 355 VAL A N 1
ATOM 2563 C CA . VAL A 1 355 ? 45.487 26.047 -42.804 1.00 63.97 355 VAL A CA 1
ATOM 2564 C C . VAL A 1 355 ? 46.725 25.478 -43.486 1.00 63.97 355 VAL A C 1
ATOM 2566 O O . VAL A 1 355 ? 47.697 26.250 -43.649 1.00 63.97 355 VAL A O 1
#